Protein AF-A0A933R9T2-F1 (afdb_monomer_lite)

Sequence (189 aa):
MSVARSVARVIVVTAAVCGVLAVDVQRSHPLARAEVGTCANGTSTADLNQLFGGQVDEYGGLDGVRAAPLPDGRVLWLFQDAFFAPSGGRIASLGDAHFAHNAALVQDGTCFRAIHGPASAGDRCPNPGRASYVGGEQTVNCSRWFWPMGAAMGADGQLNVFYALVGNANRTGASTGAAPDGVWIARID

pLDDT: mean 81.11, std 19.33, range [34.88, 98.06]

Structure (mmCIF, N/CA/C/O backbone):
data_AF-A0A933R9T2-F1
#
_entry.id   AF-A0A933R9T2-F1
#
loop_
_atom_site.group_PDB
_atom_site.id
_atom_site.type_symbol
_atom_site.label_atom_id
_atom_site.label_alt_id
_atom_site.label_comp_id
_atom_site.label_asym_id
_atom_site.label_entity_id
_atom_site.label_seq_id
_atom_site.pdbx_PDB_ins_code
_atom_site.Cartn_x
_atom_site.Cartn_y
_atom_site.Cartn_z
_atom_site.occupancy
_atom_site.B_iso_or_equiv
_atom_site.auth_seq_id
_atom_site.auth_comp_id
_atom_site.auth_asym_id
_atom_site.auth_atom_id
_atom_site.pdbx_PDB_model_num
ATOM 1 N N . MET A 1 1 ? 49.754 -74.979 6.563 1.00 35.72 1 MET A N 1
ATOM 2 C CA . MET A 1 1 ? 50.182 -73.584 6.802 1.00 35.72 1 MET A CA 1
ATOM 3 C C . MET A 1 1 ? 49.031 -72.651 6.447 1.00 35.72 1 MET A C 1
ATOM 5 O O . MET A 1 1 ? 48.497 -72.780 5.360 1.00 35.72 1 MET A O 1
ATOM 9 N N . SER A 1 2 ? 48.714 -71.742 7.374 1.00 34.88 2 SER A N 1
ATOM 10 C CA . SER A 1 2 ? 48.003 -70.457 7.227 1.00 34.88 2 SER A CA 1
ATOM 11 C C . SER A 1 2 ? 46.497 -70.439 6.894 1.00 34.88 2 SER A C 1
ATOM 13 O O . SER A 1 2 ? 46.099 -70.717 5.773 1.00 34.88 2 SER A O 1
ATOM 15 N N . VAL A 1 3 ? 45.631 -70.320 7.911 1.00 35.81 3 VAL A N 1
ATOM 16 C CA . VAL A 1 3 ? 44.996 -69.107 8.508 1.00 35.81 3 VAL A CA 1
ATOM 17 C C . VAL A 1 3 ? 43.676 -68.720 7.819 1.00 35.81 3 VAL A C 1
ATOM 19 O O . VAL A 1 3 ? 43.648 -68.102 6.759 1.00 35.81 3 VAL A O 1
ATOM 22 N N . ALA A 1 4 ? 42.575 -69.030 8.513 1.00 35.56 4 ALA A N 1
ATOM 23 C CA . ALA A 1 4 ? 41.245 -68.478 8.292 1.00 35.56 4 ALA A CA 1
ATOM 24 C C . ALA A 1 4 ? 41.215 -66.991 8.687 1.00 35.56 4 ALA A C 1
ATOM 26 O O . ALA A 1 4 ? 41.626 -66.631 9.791 1.00 35.56 4 ALA A O 1
ATOM 27 N N . ARG A 1 5 ? 40.716 -66.120 7.803 1.00 42.06 5 ARG A N 1
ATOM 28 C CA . ARG A 1 5 ? 40.446 -64.711 8.122 1.00 42.06 5 ARG A CA 1
ATOM 29 C C . ARG A 1 5 ? 38.962 -64.532 8.424 1.00 42.06 5 ARG A C 1
ATOM 31 O O . ARG A 1 5 ? 38.121 -64.609 7.536 1.00 42.06 5 ARG A O 1
ATOM 38 N N . SER A 1 6 ? 38.681 -64.300 9.701 1.00 41.16 6 SER A N 1
ATOM 39 C CA . SER A 1 6 ? 37.386 -63.874 10.222 1.00 41.16 6 SER A CA 1
ATOM 40 C C . SER A 1 6 ? 37.135 -62.420 9.806 1.00 41.16 6 SER A C 1
ATOM 42 O O . SER A 1 6 ? 37.941 -61.546 10.123 1.00 41.16 6 SER A O 1
ATOM 44 N N . VAL A 1 7 ? 36.052 -62.151 9.073 1.00 44.41 7 VAL A N 1
ATOM 45 C CA . VAL A 1 7 ? 35.624 -60.783 8.744 1.00 44.41 7 VAL A CA 1
ATOM 46 C C . VAL A 1 7 ? 34.575 -60.372 9.772 1.00 44.41 7 VAL A C 1
ATOM 48 O O . VAL A 1 7 ? 33.429 -60.818 9.726 1.00 44.41 7 VAL A O 1
ATOM 51 N N . ALA A 1 8 ? 34.992 -59.549 10.733 1.00 39.88 8 ALA A N 1
ATOM 52 C CA . ALA A 1 8 ? 34.112 -58.954 11.726 1.00 39.88 8 ALA A CA 1
ATOM 53 C C . ALA A 1 8 ? 33.120 -57.999 11.040 1.00 39.88 8 ALA A C 1
ATOM 55 O O . ALA A 1 8 ? 33.517 -57.046 10.368 1.00 39.88 8 ALA A O 1
ATOM 56 N N . ARG A 1 9 ? 31.819 -58.259 11.204 1.00 45.44 9 ARG A N 1
ATOM 57 C CA . ARG A 1 9 ? 30.747 -57.346 10.795 1.00 45.44 9 ARG A CA 1
ATOM 58 C C . ARG A 1 9 ? 30.654 -56.216 11.819 1.00 45.44 9 ARG A C 1
ATOM 60 O O . ARG A 1 9 ? 30.280 -56.451 12.963 1.00 45.44 9 ARG A O 1
ATOM 67 N N . VAL A 1 10 ? 30.996 -55.001 11.402 1.00 39.28 10 VAL A N 1
ATOM 68 C CA . VAL A 1 10 ? 30.751 -53.778 12.175 1.00 39.28 10 VAL A CA 1
ATOM 69 C C . VAL A 1 10 ? 29.256 -53.467 12.093 1.00 39.28 10 VAL A C 1
ATOM 71 O O . VAL A 1 10 ? 28.734 -53.206 11.012 1.00 39.28 10 VAL A O 1
ATOM 74 N N . ILE A 1 11 ? 28.561 -53.531 13.227 1.00 44.78 11 ILE A N 1
ATOM 75 C CA . ILE A 1 11 ? 27.186 -53.045 13.362 1.00 44.78 11 ILE A CA 1
ATOM 76 C C . ILE A 1 11 ? 27.279 -51.552 13.682 1.00 44.78 11 ILE A C 1
ATOM 78 O O . ILE A 1 11 ? 27.726 -51.175 14.762 1.00 44.78 11 ILE A O 1
ATOM 82 N N . VAL A 1 12 ? 26.879 -50.702 12.738 1.00 45.34 12 VAL A N 1
ATOM 83 C CA . VAL A 1 12 ? 26.689 -49.269 12.987 1.00 45.34 12 VAL A CA 1
ATOM 84 C C . VAL A 1 12 ? 25.314 -49.099 13.628 1.00 45.34 12 VAL A C 1
ATOM 86 O O . VAL A 1 12 ? 24.292 -49.270 12.970 1.00 45.34 12 VAL A O 1
ATOM 89 N N . VAL A 1 13 ? 25.288 -48.805 14.927 1.00 42.97 13 VAL A N 1
ATOM 90 C CA . VAL A 1 13 ? 24.071 -48.389 15.633 1.00 42.97 13 VAL A CA 1
ATOM 91 C C . VAL A 1 13 ? 23.904 -46.890 15.407 1.00 42.97 13 VAL A C 1
ATOM 93 O O . VAL A 1 13 ? 24.624 -46.083 15.991 1.00 42.97 13 VAL A O 1
ATOM 96 N N . THR A 1 14 ? 22.975 -46.503 14.538 1.00 47.22 14 THR A N 1
ATOM 97 C CA . THR A 1 14 ? 22.586 -45.102 14.358 1.00 47.22 14 THR A CA 1
ATOM 98 C C . THR A 1 14 ? 21.692 -44.695 15.529 1.00 47.22 14 THR A C 1
ATOM 100 O O . THR A 1 14 ? 20.541 -45.116 15.618 1.00 47.22 14 THR A O 1
ATOM 103 N N . ALA A 1 15 ? 22.224 -43.900 16.458 1.00 47.31 15 ALA A N 1
ATOM 104 C CA . ALA A 1 15 ? 21.431 -43.293 17.520 1.00 47.31 15 ALA A CA 1
ATOM 105 C C . ALA A 1 15 ? 20.470 -42.256 16.914 1.00 47.31 15 ALA A C 1
ATOM 107 O O . ALA A 1 15 ? 20.903 -41.261 16.332 1.00 47.31 15 ALA A O 1
ATOM 108 N N . ALA A 1 16 ? 19.164 -42.492 17.041 1.00 49.59 16 ALA A N 1
ATOM 109 C CA . ALA A 1 16 ? 18.140 -41.513 16.707 1.00 49.59 16 ALA A CA 1
ATOM 110 C C . ALA A 1 16 ? 18.175 -40.382 17.746 1.00 49.59 16 ALA A C 1
ATOM 112 O O . ALA A 1 16 ? 17.722 -40.543 18.879 1.00 49.59 16 ALA A O 1
ATOM 113 N N . VAL A 1 17 ? 18.737 -39.235 17.369 1.00 49.50 17 VAL A N 1
ATOM 114 C CA . VAL A 1 17 ? 18.613 -37.999 18.143 1.00 49.50 17 VAL A CA 1
ATOM 115 C C . VAL A 1 17 ? 17.197 -37.469 17.917 1.00 49.50 17 VAL A C 1
ATOM 117 O O . VAL A 1 17 ? 16.915 -36.835 16.903 1.00 49.50 17 VAL A O 1
ATOM 120 N N . CYS A 1 18 ? 16.290 -37.749 18.856 1.00 42.59 18 CYS A N 1
ATOM 121 C CA . CYS A 1 18 ? 15.028 -37.021 18.987 1.00 42.59 18 CYS A CA 1
ATOM 122 C C . CYS A 1 18 ? 15.344 -35.578 19.403 1.00 42.59 18 CYS A C 1
ATOM 124 O O . CYS A 1 18 ? 15.355 -35.242 20.585 1.00 42.59 18 CYS A O 1
ATOM 126 N N . GLY A 1 19 ? 15.643 -34.729 18.422 1.00 43.41 19 GLY A N 1
ATOM 127 C CA . GLY A 1 19 ? 15.669 -33.288 18.612 1.00 43.41 19 GLY A CA 1
ATOM 128 C C . GLY A 1 19 ? 14.241 -32.794 18.803 1.00 43.41 19 GLY A C 1
ATOM 129 O O . GLY A 1 19 ? 13.511 -32.617 17.833 1.00 43.41 19 GLY A O 1
ATOM 130 N N . VAL A 1 20 ? 13.831 -32.585 20.053 1.00 51.53 20 VAL A N 1
ATOM 131 C CA . VAL A 1 20 ? 12.677 -31.735 20.350 1.00 51.53 20 VAL A CA 1
ATOM 132 C C . VAL A 1 20 ? 13.088 -30.327 19.932 1.00 51.53 20 VAL A C 1
ATOM 134 O O . VAL A 1 20 ? 13.864 -29.673 20.625 1.00 51.53 20 VAL A O 1
ATOM 137 N N . LEU A 1 21 ? 12.626 -29.879 18.764 1.00 49.50 21 LEU A N 1
ATOM 138 C CA . LEU A 1 21 ? 12.675 -28.466 18.412 1.00 49.50 21 LEU A CA 1
ATOM 139 C C . LEU A 1 21 ? 11.746 -27.753 19.395 1.00 49.50 21 LEU A C 1
ATOM 141 O O . LEU A 1 21 ? 10.525 -27.804 19.257 1.00 49.50 21 LEU A O 1
ATOM 145 N N . ALA A 1 22 ? 12.324 -27.148 20.430 1.00 49.19 22 ALA A N 1
ATOM 146 C CA . ALA A 1 22 ? 11.624 -26.162 21.228 1.00 49.19 22 ALA A CA 1
ATOM 147 C C . ALA A 1 22 ? 11.276 -25.006 20.283 1.00 49.19 22 ALA A C 1
ATOM 149 O O . ALA A 1 22 ? 12.142 -24.227 19.892 1.00 49.19 22 ALA A O 1
ATOM 150 N N . VAL A 1 23 ? 10.020 -24.958 19.841 1.00 49.62 23 VAL A N 1
ATOM 151 C CA . VAL A 1 23 ? 9.465 -23.773 19.195 1.00 49.62 23 VAL A CA 1
ATOM 152 C C . VAL A 1 23 ? 9.412 -22.717 20.287 1.00 49.62 23 VAL A C 1
ATOM 154 O O . VAL A 1 23 ? 8.646 -22.850 21.242 1.00 49.62 23 VAL A O 1
ATOM 157 N N . ASP A 1 24 ? 10.283 -21.719 20.187 1.00 46.47 24 ASP A N 1
ATOM 158 C CA . ASP A 1 24 ? 10.232 -20.547 21.046 1.00 46.47 24 ASP A CA 1
ATOM 159 C C . ASP A 1 24 ? 8.899 -19.845 20.758 1.00 46.47 24 ASP A C 1
ATOM 161 O O . ASP A 1 24 ? 8.708 -19.221 19.713 1.00 46.47 24 ASP A O 1
ATOM 165 N N . VAL A 1 25 ? 7.918 -20.031 21.642 1.00 50.28 25 VAL A N 1
ATOM 166 C CA . VAL A 1 25 ? 6.678 -19.258 21.613 1.00 50.28 25 VAL A CA 1
ATOM 167 C C . VAL A 1 25 ? 7.074 -17.849 22.030 1.00 50.28 25 VAL A C 1
ATOM 169 O O . VAL A 1 25 ? 7.152 -17.548 23.224 1.00 50.28 25 VAL A O 1
ATOM 172 N N . GLN A 1 26 ? 7.362 -16.986 21.053 1.00 49.59 26 GLN A N 1
ATOM 173 C CA . GLN A 1 26 ? 7.486 -15.556 21.300 1.00 49.59 26 GLN A CA 1
ATOM 174 C C . GLN A 1 26 ? 6.172 -15.092 21.932 1.00 49.59 26 GLN A C 1
ATOM 176 O O . GLN A 1 26 ? 5.125 -15.042 21.289 1.00 49.59 26 GLN A O 1
ATOM 181 N N . ARG A 1 27 ? 6.216 -14.807 23.237 1.00 52.47 27 ARG A N 1
ATOM 182 C CA . ARG A 1 27 ? 5.115 -14.149 23.936 1.00 52.47 27 ARG A CA 1
ATOM 183 C C . ARG A 1 27 ? 4.856 -12.829 23.223 1.00 52.47 27 ARG A C 1
ATOM 185 O O . ARG A 1 27 ? 5.760 -12.006 23.108 1.00 52.47 27 ARG A O 1
ATOM 192 N N . SER A 1 28 ? 3.624 -12.646 22.768 1.00 52.09 28 SER A N 1
ATOM 193 C CA . SER A 1 28 ? 3.143 -11.406 22.178 1.00 52.09 28 SER A CA 1
ATOM 194 C C . SER A 1 28 ? 3.410 -10.264 23.156 1.00 52.09 28 SER A C 1
ATOM 196 O O . SER A 1 28 ? 2.836 -10.218 24.247 1.00 52.09 28 SER A O 1
ATOM 198 N N . HIS A 1 29 ? 4.298 -9.345 22.788 1.00 44.75 29 HIS A N 1
ATOM 199 C CA . HIS A 1 29 ? 4.291 -8.039 23.420 1.00 44.75 29 HIS A CA 1
ATOM 200 C C . HIS A 1 29 ? 2.980 -7.360 23.004 1.00 44.75 29 HIS A C 1
ATOM 202 O O . HIS A 1 29 ? 2.671 -7.365 21.809 1.00 44.75 29 HIS A O 1
ATOM 208 N N . PRO A 1 30 ? 2.181 -6.802 23.936 1.00 50.19 30 PRO A N 1
ATOM 209 C CA . PRO A 1 30 ? 1.099 -5.918 23.530 1.00 50.19 30 PRO A CA 1
ATOM 210 C C . PRO A 1 30 ? 1.724 -4.839 22.648 1.00 50.19 30 PRO A C 1
ATOM 212 O O . PRO A 1 30 ? 2.744 -4.262 23.033 1.00 50.19 30 PRO A O 1
ATOM 215 N N . LEU A 1 31 ? 1.161 -4.616 21.458 1.00 53.94 31 LEU A N 1
ATOM 216 C CA . LEU A 1 31 ? 1.577 -3.512 20.602 1.00 53.94 31 LEU A CA 1
ATOM 217 C C . LEU A 1 31 ? 1.501 -2.250 21.463 1.00 53.94 31 LEU A C 1
ATOM 219 O O . LEU A 1 31 ? 0.412 -1.823 21.852 1.00 53.94 31 LEU A O 1
ATOM 223 N N . ALA A 1 32 ? 2.659 -1.708 21.844 1.00 50.62 32 ALA A N 1
ATOM 224 C CA . ALA A 1 32 ? 2.721 -0.438 22.541 1.00 50.62 32 ALA A CA 1
ATOM 225 C C . ALA A 1 32 ? 1.911 0.568 21.715 1.00 50.62 32 ALA A C 1
ATOM 227 O O . ALA A 1 32 ? 2.011 0.574 20.485 1.00 50.62 32 ALA A O 1
ATOM 228 N N . ARG A 1 33 ? 1.069 1.375 22.371 1.00 49.28 33 ARG A N 1
ATOM 229 C CA . ARG A 1 33 ? 0.279 2.406 21.692 1.00 49.28 33 ARG A CA 1
ATOM 230 C C . ARG A 1 33 ? 1.259 3.330 20.963 1.00 49.28 33 ARG A C 1
ATOM 232 O O . ARG A 1 33 ? 2.008 4.052 21.614 1.00 49.28 33 ARG A O 1
ATOM 239 N N . ALA A 1 34 ? 1.319 3.192 19.641 1.00 51.84 34 ALA A N 1
ATOM 240 C CA . ALA A 1 34 ? 2.302 3.846 18.787 1.00 51.84 34 ALA A CA 1
ATOM 241 C C . ALA A 1 34 ? 2.172 5.378 18.844 1.00 51.84 34 ALA A C 1
ATOM 243 O O . ALA A 1 34 ? 1.113 5.900 19.204 1.00 51.84 34 ALA A O 1
ATOM 244 N N . GLU A 1 35 ? 3.255 6.071 18.476 1.00 58.97 35 GLU A N 1
ATOM 245 C CA . GLU A 1 35 ? 3.292 7.514 18.209 1.00 58.97 35 GLU A CA 1
ATOM 246 C C . GLU A 1 35 ? 2.073 7.918 17.362 1.00 58.97 35 GLU A C 1
ATOM 248 O O . GLU A 1 35 ? 1.683 7.198 16.436 1.00 58.97 35 GLU A O 1
ATOM 253 N N . VAL A 1 36 ? 1.396 9.001 17.754 1.00 65.69 36 VAL A N 1
ATOM 254 C CA . VAL A 1 36 ? 0.111 9.376 17.156 1.00 65.69 36 VAL A CA 1
ATOM 255 C C . VAL A 1 36 ? 0.362 9.774 15.703 1.00 65.69 36 VAL A C 1
ATOM 257 O O . VAL A 1 36 ? 0.979 10.804 15.453 1.00 65.69 36 VAL A O 1
ATOM 260 N N . GLY A 1 37 ? -0.104 8.949 14.761 1.00 83.12 37 GLY A N 1
ATOM 261 C CA . GLY A 1 37 ? -0.104 9.276 13.335 1.00 83.12 37 GLY A CA 1
ATOM 262 C C . GLY A 1 37 ? -1.062 10.431 13.010 1.00 83.12 37 GLY A C 1
ATOM 263 O O . GLY A 1 37 ? -1.471 11.199 13.880 1.00 83.12 37 GLY A O 1
ATOM 264 N N . THR A 1 38 ? -1.481 10.574 11.755 1.00 93.25 38 THR A N 1
ATOM 265 C CA . THR A 1 38 ? -2.409 11.661 11.391 1.00 93.25 38 THR A CA 1
ATOM 266 C C . THR A 1 38 ? -3.841 11.308 11.787 1.00 93.25 38 THR A C 1
ATOM 268 O O . THR A 1 38 ? -4.350 10.258 11.402 1.00 93.25 38 THR A O 1
ATOM 271 N N . CYS A 1 39 ? -4.510 12.185 12.541 1.00 95.12 39 CYS A N 1
ATOM 272 C CA . CYS A 1 39 ? -5.886 11.966 12.985 1.00 95.12 39 CYS A CA 1
ATOM 273 C C . CYS A 1 39 ? -6.892 12.832 12.224 1.00 95.12 39 CYS A C 1
ATOM 275 O O . CYS A 1 39 ? -6.677 14.026 12.021 1.00 95.12 39 CYS A O 1
ATOM 277 N N . ALA A 1 40 ? -8.017 12.228 11.851 1.00 96.56 40 ALA A N 1
ATOM 278 C CA . ALA A 1 40 ? -9.191 12.924 11.347 1.00 96.56 40 ALA A CA 1
ATOM 279 C C . ALA A 1 40 ? -10.074 13.445 12.492 1.00 96.56 40 ALA A C 1
ATOM 281 O O . ALA A 1 40 ? -10.027 12.954 13.624 1.00 96.56 40 ALA A O 1
ATOM 282 N N . ASN A 1 41 ? -10.949 14.400 12.165 1.00 95.56 41 ASN A N 1
ATOM 283 C CA . ASN A 1 41 ? -11.989 14.895 13.075 1.00 95.56 41 ASN A CA 1
ATOM 284 C C . ASN A 1 41 ? -13.060 13.830 13.381 1.00 95.56 41 ASN A C 1
ATOM 286 O O . ASN A 1 41 ? -13.725 13.892 14.413 1.00 95.56 41 ASN A O 1
ATOM 290 N N . GLY A 1 42 ? -13.209 12.847 12.493 1.00 96.44 42 GLY A N 1
ATOM 291 C CA . GLY A 1 42 ? -14.183 11.769 12.577 1.00 96.44 42 GLY A CA 1
ATOM 292 C C . GLY A 1 42 ? -13.944 10.720 11.492 1.00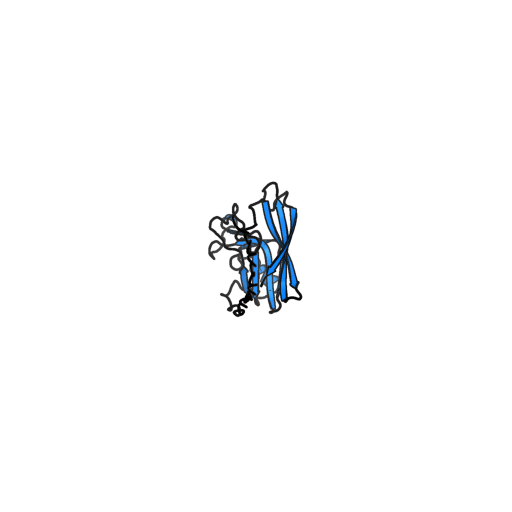 96.44 42 GLY A C 1
ATOM 293 O O . GLY A 1 42 ? -12.972 10.791 10.742 1.00 96.44 42 GLY A O 1
ATOM 294 N N . THR A 1 43 ? -14.831 9.728 11.411 1.00 95.56 43 THR A N 1
ATOM 295 C CA . THR A 1 43 ? -14.791 8.657 10.396 1.00 95.56 43 THR A CA 1
ATOM 296 C C . THR A 1 43 ? -15.896 8.796 9.349 1.00 95.56 43 THR A C 1
ATOM 298 O O . THR A 1 43 ? -16.149 7.868 8.579 1.00 95.56 43 THR A O 1
ATOM 301 N N . SER A 1 44 ? -16.575 9.948 9.307 1.00 97.00 44 SER A N 1
ATOM 302 C CA . SER A 1 44 ? -17.547 10.234 8.255 1.00 97.00 44 SER A CA 1
ATOM 303 C C . SER A 1 44 ? -16.844 10.354 6.899 1.00 97.00 44 SER A C 1
ATOM 305 O O . SER A 1 44 ? -15.662 10.684 6.824 1.00 97.00 44 SER A O 1
ATOM 307 N N . THR A 1 45 ? -17.571 10.148 5.799 1.00 96.44 45 THR A N 1
ATOM 308 C CA . THR A 1 45 ? -17.014 10.338 4.448 1.00 96.44 45 THR A CA 1
ATOM 309 C C . THR A 1 45 ? -16.431 11.740 4.252 1.00 96.44 45 THR A C 1
ATOM 311 O O . THR A 1 45 ? -15.418 11.883 3.577 1.00 96.44 45 THR A O 1
ATOM 314 N N . ALA A 1 46 ? -17.033 12.773 4.850 1.00 98.06 46 ALA A N 1
ATOM 315 C CA . ALA A 1 46 ? -16.526 14.140 4.760 1.00 98.06 46 ALA A CA 1
ATOM 316 C C . ALA A 1 46 ? -15.185 14.300 5.492 1.00 98.06 46 ALA A C 1
ATOM 318 O O . ALA A 1 46 ? -14.246 14.853 4.922 1.00 98.06 46 ALA A O 1
ATOM 319 N N . ASP A 1 47 ? -15.077 13.761 6.710 1.00 97.75 47 ASP A N 1
ATOM 320 C CA . ASP A 1 47 ? -13.840 13.814 7.496 1.00 97.75 47 ASP A CA 1
ATOM 321 C C . ASP A 1 47 ? -12.716 13.014 6.828 1.00 97.75 47 ASP A C 1
ATOM 323 O O . ASP A 1 47 ? -11.577 13.474 6.765 1.00 97.75 47 ASP A O 1
ATOM 327 N N . LEU A 1 48 ? -13.036 11.837 6.277 1.00 96.25 48 LEU A N 1
ATOM 328 C CA . LEU A 1 48 ? -12.069 11.012 5.553 1.00 96.25 48 LEU A CA 1
ATOM 329 C C . LEU A 1 48 ? -11.635 11.671 4.240 1.00 96.25 48 LEU A C 1
ATOM 331 O O . LEU A 1 48 ? -10.448 11.667 3.932 1.00 96.25 48 LEU A O 1
ATOM 335 N N . ASN A 1 49 ? -12.549 12.296 3.493 1.00 96.12 49 ASN A N 1
ATOM 336 C CA . ASN A 1 49 ? -12.184 13.070 2.304 1.00 96.12 49 ASN A CA 1
ATOM 337 C C . ASN A 1 49 ? -11.268 14.248 2.655 1.00 96.12 49 ASN A C 1
ATOM 339 O O . ASN A 1 49 ? -10.334 14.534 1.912 1.00 96.12 49 ASN A O 1
ATOM 343 N N . GLN A 1 50 ? -11.514 14.925 3.780 1.00 97.00 50 GLN A N 1
ATOM 344 C CA . GLN A 1 50 ? -10.639 15.997 4.248 1.00 97.00 50 GLN A CA 1
ATOM 345 C C . GLN A 1 50 ? -9.250 15.465 4.626 1.00 97.00 50 GLN A C 1
ATOM 347 O O . GLN A 1 50 ? -8.251 16.073 4.249 1.00 97.00 50 GLN A O 1
ATOM 352 N N . LEU A 1 51 ? -9.188 14.336 5.339 1.00 95.50 51 LEU A N 1
ATOM 353 C CA . LEU A 1 51 ? -7.937 13.680 5.720 1.00 95.50 51 LEU A CA 1
ATOM 354 C C . LEU A 1 51 ? -7.125 13.266 4.481 1.00 95.50 51 LEU A C 1
ATOM 356 O O . LEU A 1 51 ? -5.990 13.705 4.316 1.00 95.50 51 LEU A O 1
ATOM 360 N N . PHE A 1 52 ? -7.714 12.454 3.598 1.00 94.75 52 PHE A N 1
ATOM 361 C CA . PHE A 1 52 ? -7.047 11.905 2.411 1.00 94.75 52 PHE A CA 1
ATOM 362 C C . PHE A 1 52 ? -6.863 12.921 1.275 1.00 94.75 52 PHE A C 1
ATOM 364 O O . PHE A 1 52 ? -6.149 12.643 0.316 1.00 94.75 52 PHE A O 1
ATOM 371 N N . GLY A 1 53 ? -7.473 14.105 1.376 1.00 93.44 53 GLY A N 1
ATOM 372 C CA . GLY A 1 53 ? -7.147 15.246 0.520 1.00 93.44 53 GLY A CA 1
ATOM 373 C C . GLY A 1 53 ? -5.785 15.877 0.841 1.00 93.44 53 GLY A C 1
ATOM 374 O O . GLY A 1 53 ? -5.296 16.693 0.061 1.00 93.44 53 GLY A O 1
ATOM 375 N N . GLY A 1 54 ? -5.181 15.523 1.980 1.00 91.44 54 GLY A N 1
ATOM 376 C CA . GLY A 1 54 ? -3.834 15.921 2.378 1.00 91.44 54 GLY A CA 1
ATOM 377 C C . GLY A 1 54 ? -2.873 14.737 2.504 1.00 91.44 54 GLY A C 1
ATOM 378 O O . GLY A 1 54 ? -3.173 13.612 2.114 1.00 91.44 54 GLY A O 1
ATOM 379 N N . GLN A 1 55 ? -1.697 15.009 3.075 1.00 92.62 55 GLN A N 1
ATOM 380 C CA . GLN A 1 55 ? -0.751 13.963 3.456 1.00 92.62 55 GLN A CA 1
ATOM 381 C C . GLN A 1 55 ? -1.240 13.279 4.744 1.00 92.62 55 GLN A C 1
ATOM 383 O O . GLN A 1 55 ? -1.490 13.959 5.742 1.00 92.62 55 GLN A O 1
ATOM 388 N N . VAL A 1 56 ? -1.372 11.953 4.713 1.00 94.12 56 VAL A N 1
ATOM 389 C CA . VAL A 1 56 ? -1.767 11.116 5.850 1.00 94.12 56 VAL A CA 1
ATOM 390 C C . VAL A 1 56 ? -0.545 10.366 6.340 1.00 94.12 56 VAL A C 1
ATOM 392 O O . VAL A 1 56 ? -0.077 9.426 5.697 1.00 94.12 56 VAL A O 1
ATOM 395 N N . ASP A 1 57 ? -0.046 10.793 7.493 1.00 92.88 57 ASP A N 1
ATOM 396 C CA . ASP A 1 57 ? 1.226 10.345 8.045 1.00 92.88 57 ASP A CA 1
ATOM 397 C C . ASP A 1 57 ? 2.350 10.575 7.019 1.00 92.88 57 ASP A C 1
ATOM 399 O O . ASP A 1 57 ? 2.603 11.716 6.616 1.00 92.88 57 ASP A O 1
ATOM 403 N N . GLU A 1 58 ? 2.980 9.516 6.521 1.00 91.06 58 GLU A N 1
ATOM 404 C CA . GLU A 1 58 ? 4.004 9.625 5.483 1.00 91.06 58 GLU A CA 1
ATOM 405 C C . GLU A 1 58 ? 3.424 9.684 4.061 1.00 91.06 58 GLU A C 1
ATOM 407 O O . GLU A 1 58 ? 4.121 10.128 3.150 1.00 91.06 58 GLU A O 1
ATOM 412 N N . TYR A 1 59 ? 2.167 9.284 3.834 1.00 93.00 59 TYR A N 1
ATOM 413 C CA . TYR A 1 59 ? 1.604 9.143 2.487 1.00 93.00 59 TYR A CA 1
ATOM 414 C C . TYR A 1 59 ? 1.005 10.433 1.943 1.00 93.00 59 TYR A C 1
ATOM 416 O O . TYR A 1 59 ? 0.074 10.982 2.524 1.00 93.00 59 TYR A O 1
ATOM 424 N N . GLY A 1 60 ? 1.471 10.878 0.776 1.00 91.56 60 GLY A N 1
ATOM 425 C CA . GLY A 1 60 ? 0.893 12.015 0.044 1.00 91.56 60 GLY A CA 1
ATOM 426 C C . GLY A 1 60 ? 0.065 11.626 -1.182 1.00 91.56 60 GLY A C 1
ATOM 427 O O . GLY A 1 60 ? -0.514 12.500 -1.820 1.00 91.56 60 GLY A O 1
ATOM 428 N N . GLY A 1 61 ? 0.012 10.341 -1.535 1.00 91.50 61 GLY A N 1
ATOM 429 C CA . GLY A 1 61 ? -0.799 9.833 -2.640 1.00 91.50 61 GLY A CA 1
ATOM 430 C C . GLY A 1 61 ? -0.971 8.323 -2.543 1.00 91.50 61 GLY A C 1
ATOM 431 O O . GLY A 1 61 ? -0.025 7.619 -2.194 1.00 91.50 61 GLY A O 1
ATOM 432 N N . LEU A 1 62 ? -2.182 7.837 -2.809 1.00 93.88 62 LEU A N 1
ATOM 433 C CA . LEU A 1 62 ? -2.598 6.460 -2.550 1.00 93.88 62 LEU A CA 1
ATOM 434 C C . LEU A 1 62 ? -3.555 5.987 -3.649 1.00 93.88 62 LEU A C 1
ATOM 436 O O . LEU A 1 62 ? -4.477 6.718 -4.011 1.00 93.88 62 LEU A O 1
ATOM 440 N N . ASP A 1 63 ? -3.360 4.767 -4.142 1.00 93.81 63 ASP A N 1
ATOM 441 C CA . ASP A 1 63 ? -4.196 4.147 -5.173 1.00 93.81 63 ASP A CA 1
ATOM 442 C C . ASP A 1 63 ? -4.899 2.869 -4.675 1.00 93.81 63 ASP A C 1
ATOM 444 O O . ASP A 1 63 ? -4.460 2.211 -3.729 1.00 93.81 63 ASP A O 1
ATOM 448 N N . GLY A 1 64 ? -6.011 2.504 -5.319 1.00 93.69 64 GLY A N 1
ATOM 449 C CA . GLY A 1 64 ? -6.618 1.176 -5.192 1.00 93.69 64 GLY A CA 1
ATOM 450 C C . GLY A 1 64 ? -7.095 0.786 -3.788 1.00 93.69 64 GLY A C 1
ATOM 451 O O . GLY A 1 64 ? -6.892 -0.356 -3.376 1.00 93.69 64 GLY A O 1
ATOM 452 N N . VAL A 1 65 ? -7.741 1.702 -3.057 1.00 95.00 65 VAL A N 1
ATOM 453 C CA . VAL A 1 65 ? -8.072 1.512 -1.634 1.00 95.00 65 VAL A CA 1
ATOM 454 C C . VAL A 1 65 ? -8.892 0.244 -1.343 1.00 95.00 65 VAL A C 1
ATOM 456 O O . VAL A 1 65 ? -9.838 -0.113 -2.058 1.00 95.00 65 VAL A O 1
ATOM 459 N N . ARG A 1 66 ? -8.553 -0.428 -0.242 1.00 96.50 66 ARG A N 1
ATOM 460 C CA . ARG A 1 66 ? -9.334 -1.497 0.396 1.00 96.50 66 ARG A CA 1
ATOM 461 C C . ARG A 1 66 ? -9.273 -1.311 1.906 1.00 96.50 66 ARG A C 1
ATOM 463 O O . ARG A 1 66 ? -8.210 -1.011 2.429 1.00 96.50 66 ARG A O 1
ATOM 470 N N . ALA A 1 67 ? -10.376 -1.539 2.608 1.00 95.69 67 ALA A N 1
ATOM 471 C CA . ALA A 1 67 ? -10.416 -1.500 4.067 1.00 95.69 67 ALA A CA 1
ATOM 472 C C . ALA A 1 67 ? -10.821 -2.874 4.612 1.00 95.69 67 ALA A C 1
ATOM 474 O O . ALA A 1 67 ? -11.790 -3.469 4.137 1.00 95.69 67 ALA A O 1
ATOM 475 N N . ALA A 1 68 ? -10.079 -3.368 5.599 1.00 95.50 68 ALA A N 1
ATOM 476 C CA . ALA A 1 68 ? -10.304 -4.645 6.257 1.00 95.50 68 ALA A CA 1
ATOM 477 C C . ALA A 1 68 ? -10.429 -4.426 7.775 1.00 95.50 68 ALA A C 1
ATOM 479 O O . ALA A 1 68 ? -9.455 -4.007 8.408 1.00 95.50 68 ALA A O 1
ATOM 480 N N . PRO A 1 69 ? -11.605 -4.671 8.379 1.00 94.56 69 PRO A N 1
ATOM 481 C CA . PRO A 1 69 ? -11.756 -4.573 9.824 1.00 94.56 69 PRO A CA 1
ATOM 482 C C . PRO A 1 69 ? -10.938 -5.665 10.523 1.00 94.56 69 PRO A C 1
ATOM 484 O O . PRO A 1 69 ? -10.909 -6.813 10.074 1.00 94.56 69 PRO A O 1
ATOM 487 N N . LEU A 1 70 ? -10.299 -5.303 11.632 1.00 94.62 70 LEU A N 1
ATOM 488 C CA . LEU A 1 70 ? -9.540 -6.207 12.490 1.00 94.62 70 LEU A CA 1
ATOM 489 C C . LEU A 1 70 ? -10.361 -6.582 13.739 1.00 94.62 70 LEU A C 1
ATOM 491 O O . LEU A 1 70 ? -11.222 -5.805 14.165 1.00 94.62 70 LEU A O 1
ATOM 495 N N . PRO A 1 71 ? -10.113 -7.753 14.360 1.00 93.44 71 PRO A N 1
ATOM 496 C CA . PRO A 1 71 ? -10.897 -8.223 15.508 1.00 93.44 71 PRO A CA 1
ATOM 497 C C . PRO A 1 71 ? -10.864 -7.311 16.741 1.00 93.44 71 PRO A C 1
ATOM 499 O O . PRO A 1 71 ? -11.765 -7.372 17.573 1.00 93.44 71 PRO A O 1
ATOM 502 N N . ASP A 1 72 ? -9.835 -6.476 16.871 1.00 93.00 72 ASP A N 1
ATOM 503 C CA . ASP A 1 72 ? -9.657 -5.542 17.985 1.00 93.00 72 ASP A CA 1
ATOM 504 C C . ASP A 1 72 ? -10.297 -4.164 17.744 1.00 93.00 72 ASP A C 1
ATOM 506 O O . ASP A 1 72 ? -10.125 -3.250 18.547 1.00 93.00 72 ASP A O 1
ATOM 510 N N . GLY A 1 73 ? -11.052 -4.013 16.652 1.00 94.25 73 GLY A N 1
ATOM 511 C CA . GLY A 1 73 ? -11.745 -2.776 16.297 1.00 94.25 73 GLY A CA 1
ATOM 512 C C . GLY A 1 73 ? -10.912 -1.797 15.469 1.00 94.25 73 GLY A C 1
ATOM 513 O O . GLY A 1 73 ? -11.455 -0.786 15.021 1.00 94.25 73 GLY A O 1
ATOM 514 N N . ARG A 1 74 ? -9.631 -2.090 15.213 1.00 96.19 74 ARG A N 1
ATOM 515 C CA . ARG A 1 74 ? -8.829 -1.343 14.234 1.00 96.19 74 ARG A CA 1
ATOM 516 C C . ARG A 1 74 ? -9.263 -1.675 12.805 1.00 96.19 74 ARG A C 1
ATOM 518 O O . ARG A 1 74 ? -9.950 -2.664 12.553 1.00 96.19 74 ARG A O 1
ATOM 525 N N . VAL A 1 75 ? -8.832 -0.861 11.846 1.00 96.62 75 VAL A N 1
ATOM 526 C CA . VAL A 1 75 ? -9.022 -1.126 10.411 1.00 96.62 75 VAL A CA 1
ATOM 527 C C . VAL A 1 75 ? -7.670 -1.098 9.716 1.00 96.62 75 VAL A C 1
ATOM 529 O O . VAL A 1 75 ? -6.929 -0.123 9.835 1.00 96.62 75 VAL A O 1
ATOM 532 N N . LEU A 1 76 ? -7.352 -2.157 8.973 1.00 96.50 76 LEU A N 1
ATOM 533 C CA . LEU A 1 76 ? -6.232 -2.153 8.042 1.00 96.50 76 LEU A CA 1
ATOM 534 C C . LEU A 1 76 ? -6.718 -1.624 6.696 1.00 96.50 76 LEU A C 1
ATOM 536 O O . LEU A 1 76 ? -7.571 -2.226 6.045 1.00 96.50 76 LEU A O 1
ATOM 540 N N . TRP A 1 77 ? -6.155 -0.509 6.268 1.00 97.75 77 TRP A N 1
ATOM 541 C CA . TRP A 1 77 ? -6.330 0.017 4.928 1.00 97.75 77 TRP A CA 1
ATOM 542 C C . TRP A 1 77 ? -5.167 -0.456 4.074 1.00 97.75 77 TRP A C 1
ATOM 544 O O . TRP A 1 77 ? -4.016 -0.340 4.478 1.00 97.75 77 TRP A O 1
ATOM 554 N N . LEU A 1 78 ? -5.472 -0.994 2.906 1.00 97.75 78 LEU A N 1
ATOM 555 C CA . LEU A 1 78 ? -4.512 -1.489 1.938 1.00 97.75 78 LEU A CA 1
ATOM 556 C C . LEU A 1 78 ? -4.608 -0.636 0.684 1.00 97.75 78 LEU A C 1
ATOM 558 O O . LEU A 1 78 ? -5.703 -0.281 0.238 1.00 97.75 78 LEU A O 1
ATOM 562 N N . PHE A 1 79 ? -3.449 -0.360 0.113 1.00 97.19 79 PHE A N 1
ATOM 563 C CA . PHE A 1 79 ? -3.301 0.463 -1.070 1.00 97.19 79 PHE A CA 1
ATOM 564 C C . PHE A 1 79 ? -2.434 -0.264 -2.085 1.00 97.19 79 PHE A C 1
ATOM 566 O O . PHE A 1 79 ? -1.545 -1.047 -1.731 1.00 97.19 79 PHE A O 1
ATOM 573 N N . GLN A 1 80 ? -2.727 0.001 -3.349 1.00 95.06 80 GLN A N 1
ATOM 574 C CA . GLN A 1 80 ? -1.873 -0.328 -4.475 1.00 95.06 80 GLN A CA 1
ATOM 575 C C . GLN A 1 80 ? -0.696 0.656 -4.475 1.00 95.06 80 GLN A C 1
ATOM 577 O O . GLN A 1 80 ? 0.015 0.780 -3.478 1.00 95.06 80 GLN A O 1
ATOM 582 N N . ASP A 1 81 ? -0.485 1.380 -5.561 1.00 92.19 81 ASP A N 1
ATOM 583 C CA . ASP A 1 81 ? 0.624 2.315 -5.648 1.00 92.19 81 ASP A CA 1
ATOM 584 C C . ASP A 1 81 ? 0.494 3.443 -4.600 1.00 92.19 81 ASP A C 1
ATOM 586 O O . ASP A 1 81 ? -0.585 3.998 -4.370 1.00 92.19 81 ASP A O 1
ATOM 590 N N . ALA A 1 82 ? 1.602 3.769 -3.935 1.00 91.44 82 ALA A N 1
ATOM 591 C CA . ALA A 1 82 ? 1.645 4.754 -2.863 1.00 91.44 82 ALA A CA 1
ATOM 592 C C . ALA A 1 82 ? 2.889 5.639 -2.958 1.00 91.44 82 ALA A C 1
ATOM 594 O O . ALA A 1 82 ? 4.005 5.155 -3.161 1.00 91.44 82 ALA A O 1
ATOM 595 N N . PHE A 1 83 ? 2.686 6.938 -2.749 1.00 90.94 83 PHE A N 1
ATOM 596 C CA . PHE A 1 83 ? 3.731 7.953 -2.684 1.00 90.94 83 PHE A CA 1
ATOM 597 C C . PHE A 1 83 ? 3.897 8.429 -1.248 1.00 90.94 83 PHE A C 1
ATOM 599 O O . PHE A 1 83 ? 2.914 8.823 -0.614 1.00 90.94 83 PHE A O 1
ATOM 606 N N . PHE A 1 84 ? 5.127 8.428 -0.741 1.00 89.31 84 PHE A N 1
ATOM 607 C CA . PHE A 1 84 ? 5.400 8.770 0.654 1.00 89.31 84 PHE A CA 1
ATOM 608 C C . PHE A 1 84 ? 6.652 9.625 0.842 1.00 89.31 84 PHE A C 1
ATOM 610 O O . PHE A 1 84 ? 7.529 9.697 -0.021 1.00 89.31 84 PHE A O 1
ATOM 617 N N .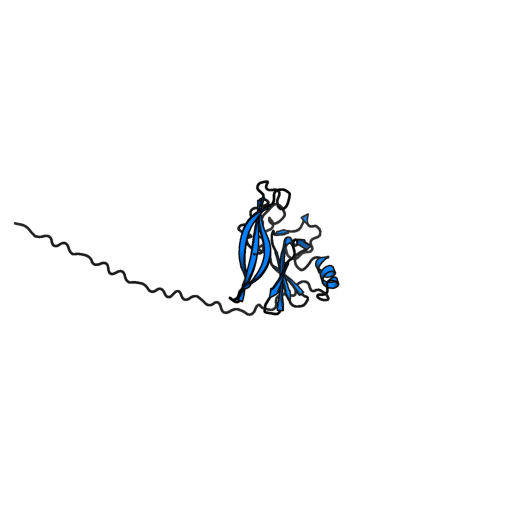 ALA A 1 85 ? 6.701 10.342 1.958 1.00 85.69 85 ALA A N 1
ATOM 618 C CA . ALA A 1 85 ? 7.732 11.324 2.229 1.00 85.69 85 ALA A CA 1
ATOM 619 C C . ALA A 1 85 ? 9.097 10.672 2.495 1.00 85.69 85 ALA A C 1
ATOM 621 O O . ALA A 1 85 ? 9.191 9.725 3.273 1.00 85.69 85 ALA A O 1
ATOM 622 N N . PRO A 1 86 ? 10.196 11.218 1.948 1.00 72.19 86 PRO A N 1
ATOM 623 C CA . PRO A 1 86 ? 11.528 10.918 2.450 1.00 72.19 86 PRO A CA 1
ATOM 624 C C . PRO A 1 86 ? 11.636 11.423 3.888 1.00 72.19 86 PRO A C 1
ATOM 626 O O . PRO A 1 86 ? 11.586 12.631 4.130 1.00 72.19 86 PRO A O 1
ATOM 629 N N . SER A 1 87 ? 11.804 10.517 4.851 1.00 68.50 87 SER A N 1
ATOM 630 C CA . SER A 1 87 ? 12.108 10.848 6.254 1.00 68.50 87 SER A CA 1
ATOM 631 C C . SER A 1 87 ? 11.081 11.759 6.955 1.00 68.50 87 SER A C 1
ATOM 633 O O . SER A 1 87 ? 11.457 12.769 7.547 1.00 68.50 87 SER A O 1
ATOM 635 N N . GLY A 1 88 ? 9.786 11.426 6.887 1.00 66.94 88 GLY A N 1
ATOM 636 C CA . GLY A 1 88 ? 8.737 12.090 7.687 1.00 66.94 88 GLY A CA 1
ATOM 637 C C . GLY A 1 88 ? 8.472 13.568 7.354 1.00 66.94 88 GLY A C 1
ATOM 638 O O . GLY A 1 88 ? 7.788 14.265 8.103 1.00 66.94 88 GLY A O 1
ATOM 639 N N . GLY A 1 89 ? 9.027 14.077 6.249 1.00 77.88 89 GLY A N 1
ATOM 640 C CA . GLY A 1 89 ? 8.805 15.444 5.777 1.00 77.88 89 GLY A CA 1
ATOM 641 C C . GLY A 1 89 ? 7.465 15.640 5.058 1.00 77.88 89 GLY A C 1
ATOM 642 O O . GLY A 1 89 ? 6.679 14.713 4.875 1.00 77.88 89 GLY A O 1
ATOM 643 N N . ARG A 1 90 ? 7.205 16.869 4.595 1.00 85.06 90 ARG A N 1
ATOM 644 C CA . ARG A 1 90 ? 6.104 17.131 3.655 1.00 85.06 90 ARG A CA 1
ATOM 645 C C . ARG A 1 90 ? 6.536 16.843 2.224 1.00 85.06 90 ARG A C 1
ATOM 647 O O . ARG A 1 90 ? 7.597 17.292 1.796 1.00 85.06 90 ARG A O 1
ATOM 654 N N . ILE A 1 91 ? 5.665 16.185 1.470 1.00 85.06 91 ILE A N 1
ATOM 655 C CA . ILE A 1 91 ? 5.816 16.016 0.026 1.00 85.06 91 ILE A CA 1
ATOM 656 C C . ILE A 1 91 ? 5.326 17.294 -0.664 1.00 85.06 91 ILE A C 1
ATOM 658 O O . ILE A 1 91 ? 4.139 17.609 -0.633 1.00 85.06 91 ILE A O 1
ATOM 662 N N . ALA A 1 92 ? 6.239 18.050 -1.279 1.00 83.56 92 ALA A N 1
ATOM 663 C CA . ALA A 1 92 ? 5.884 19.235 -2.067 1.00 83.56 92 ALA A CA 1
ATOM 664 C C . ALA A 1 92 ? 5.378 18.865 -3.473 1.00 83.56 92 ALA A C 1
ATOM 666 O O . ALA A 1 92 ? 4.533 19.560 -4.035 1.00 83.56 92 ALA A O 1
ATOM 667 N N . SER A 1 93 ? 5.883 17.761 -4.032 1.00 84.56 93 SER A N 1
ATOM 668 C CA . SER A 1 93 ? 5.448 17.184 -5.302 1.00 84.56 93 SER A CA 1
ATOM 669 C C . SER A 1 93 ? 5.659 15.666 -5.309 1.00 84.56 93 SER A C 1
ATOM 671 O O . SER A 1 93 ? 6.569 15.165 -4.648 1.00 84.56 93 SER A O 1
ATOM 673 N N . LEU A 1 94 ? 4.872 14.917 -6.091 1.00 82.44 94 LEU A N 1
ATOM 674 C CA . LEU A 1 94 ? 5.058 13.460 -6.215 1.00 82.44 94 LEU A CA 1
ATOM 675 C C . LEU A 1 94 ? 6.425 13.070 -6.809 1.00 82.44 94 LEU A C 1
ATOM 677 O O . LEU A 1 94 ? 6.872 11.948 -6.604 1.00 82.44 94 LEU A O 1
ATOM 681 N N . GLY A 1 95 ? 7.104 13.985 -7.512 1.00 79.69 95 GLY A N 1
ATOM 682 C CA . GLY A 1 95 ? 8.462 13.758 -8.018 1.00 79.69 95 GLY A CA 1
ATOM 683 C C . GLY A 1 95 ? 9.527 13.699 -6.917 1.00 79.69 95 GLY A C 1
ATOM 684 O O . GLY A 1 95 ? 10.577 13.091 -7.117 1.00 79.69 95 GLY A O 1
ATOM 685 N N . ASP A 1 96 ? 9.244 14.287 -5.751 1.00 78.94 96 ASP A N 1
ATOM 686 C CA . ASP A 1 96 ? 10.138 14.287 -4.587 1.00 78.94 96 ASP A CA 1
ATOM 687 C C . ASP A 1 96 ? 9.868 13.109 -3.635 1.00 78.94 96 ASP A C 1
ATOM 689 O O . ASP A 1 96 ? 10.656 12.853 -2.721 1.00 78.94 96 ASP A O 1
ATOM 693 N N . ALA A 1 97 ? 8.755 12.401 -3.842 1.00 86.56 97 ALA A N 1
ATOM 694 C CA . ALA A 1 97 ? 8.307 11.303 -3.002 1.00 86.56 97 ALA A CA 1
ATOM 695 C C . ALA A 1 97 ? 9.071 10.001 -3.278 1.00 86.56 97 ALA A C 1
ATOM 697 O O . ALA A 1 97 ? 9.559 9.743 -4.383 1.00 86.56 97 ALA A O 1
ATOM 698 N N . HIS A 1 98 ? 9.115 9.147 -2.262 1.00 86.62 98 HIS A N 1
ATOM 699 C CA . HIS A 1 98 ? 9.364 7.730 -2.457 1.00 86.62 98 HIS A CA 1
ATOM 700 C C . HIS A 1 98 ? 8.121 7.019 -2.974 1.00 86.62 98 HIS A C 1
ATOM 702 O O . HIS A 1 98 ? 7.008 7.545 -2.893 1.00 86.62 98 HIS A O 1
ATOM 708 N N . PHE A 1 99 ? 8.322 5.812 -3.496 1.00 88.12 99 PHE A N 1
ATOM 709 C CA . PHE A 1 99 ? 7.264 5.045 -4.128 1.00 88.12 99 PHE A CA 1
ATOM 710 C C . PHE A 1 99 ? 7.257 3.575 -3.702 1.00 88.12 99 PHE A C 1
ATOM 712 O O . PHE A 1 99 ? 8.293 2.911 -3.656 1.00 88.12 99 PHE A O 1
ATOM 719 N N . ALA A 1 100 ? 6.061 3.059 -3.436 1.00 89.69 100 ALA A N 1
ATOM 720 C CA . ALA A 1 100 ? 5.800 1.661 -3.131 1.00 89.69 100 ALA A CA 1
ATOM 721 C C . ALA A 1 100 ? 4.670 1.141 -4.024 1.00 89.69 100 ALA A C 1
ATOM 723 O O . ALA A 1 100 ? 3.702 1.853 -4.271 1.00 89.69 100 ALA A O 1
ATOM 724 N N . HIS A 1 101 ? 4.766 -0.113 -4.472 1.00 91.44 101 HIS A N 1
ATOM 725 C CA . HIS A 1 101 ? 3.703 -0.740 -5.268 1.00 91.44 101 HIS A CA 1
ATOM 726 C C . HIS A 1 101 ? 2.580 -1.328 -4.412 1.00 91.44 101 HIS A C 1
ATOM 728 O O . HIS A 1 101 ? 1.546 -1.717 -4.932 1.00 91.44 101 HIS A O 1
ATOM 734 N N . ASN A 1 102 ? 2.777 -1.434 -3.103 1.00 93.69 102 ASN A N 1
ATOM 735 C CA . ASN A 1 102 ? 1.695 -1.620 -2.151 1.00 93.69 102 ASN A CA 1
ATOM 736 C C . ASN A 1 102 ? 2.080 -1.015 -0.809 1.00 93.69 102 ASN A C 1
ATOM 738 O O . ASN A 1 102 ? 3.251 -1.006 -0.427 1.00 93.69 102 ASN A O 1
ATOM 742 N N . ALA A 1 103 ? 1.079 -0.530 -0.094 1.00 94.44 103 ALA A N 1
ATOM 743 C CA . ALA A 1 103 ? 1.232 0.118 1.196 1.00 94.44 103 ALA A CA 1
ATOM 744 C C . ALA A 1 103 ? 0.031 -0.193 2.088 1.00 94.44 103 ALA A C 1
ATOM 746 O O . ALA A 1 103 ? -1.003 -0.679 1.614 1.00 94.44 103 ALA A O 1
ATOM 747 N N . ALA A 1 104 ? 0.157 0.109 3.376 1.00 96.25 104 ALA A N 1
ATOM 748 C CA . ALA A 1 104 ? -0.949 0.002 4.307 1.00 96.25 104 ALA A CA 1
ATOM 749 C C . ALA A 1 104 ? -1.014 1.185 5.280 1.00 96.25 104 ALA A C 1
ATOM 751 O O . ALA A 1 104 ? -0.008 1.808 5.603 1.00 96.25 104 ALA A O 1
ATOM 752 N N . LEU A 1 105 ? -2.217 1.465 5.779 1.00 96.38 105 LEU A N 1
ATOM 753 C CA . LEU A 1 105 ? -2.445 2.287 6.965 1.00 96.38 105 LEU A CA 1
ATOM 754 C C . LEU A 1 105 ? -3.140 1.430 8.019 1.00 96.38 105 LEU A C 1
ATOM 756 O O . LEU A 1 105 ? -4.084 0.705 7.708 1.00 96.38 105 LEU A O 1
ATOM 760 N N . VAL A 1 106 ? -2.737 1.556 9.279 1.00 96.31 106 VAL A N 1
ATOM 761 C CA . VAL A 1 106 ? -3.574 1.108 10.399 1.00 96.31 106 VAL A CA 1
ATOM 762 C C . VAL A 1 106 ? -4.347 2.300 10.929 1.00 96.31 106 VAL A C 1
ATOM 764 O O . VAL A 1 106 ? -3.754 3.302 11.327 1.00 96.31 106 VAL A O 1
ATOM 767 N N . GLN A 1 107 ? -5.669 2.162 10.944 1.00 97.00 107 GLN A N 1
ATOM 768 C CA . GLN A 1 107 ? -6.583 3.072 11.611 1.00 97.00 107 GLN A CA 1
ATOM 769 C C . GLN A 1 107 ? -6.916 2.540 13.008 1.00 97.00 107 GLN A C 1
ATOM 771 O O . GLN A 1 107 ? -7.404 1.416 13.148 1.00 97.00 107 GLN A O 1
ATOM 776 N N . ASP A 1 108 ? -6.714 3.374 14.022 1.00 96.38 108 ASP A N 1
ATOM 777 C CA . ASP A 1 108 ? -7.177 3.170 15.396 1.00 96.38 108 ASP A CA 1
ATOM 778 C C . ASP A 1 108 ? -8.005 4.391 15.824 1.00 96.38 108 ASP A C 1
ATOM 780 O O . ASP A 1 108 ? -7.506 5.520 15.892 1.00 96.38 108 ASP A O 1
ATOM 784 N N . GLY A 1 109 ? -9.310 4.188 16.022 1.00 95.31 109 GLY A N 1
ATOM 785 C CA . GLY A 1 109 ? -10.267 5.281 16.180 1.00 95.31 109 GLY A CA 1
ATOM 786 C C . GLY A 1 109 ? -10.278 6.201 14.955 1.00 95.31 109 GLY A C 1
ATOM 787 O O . GLY A 1 109 ? -10.658 5.786 13.858 1.00 95.31 109 GLY A O 1
ATOM 788 N N . THR A 1 110 ? -9.872 7.459 15.137 1.00 96.62 110 THR A N 1
ATOM 789 C CA . THR A 1 110 ? -9.763 8.456 14.056 1.00 96.62 110 THR A CA 1
ATOM 790 C C . THR A 1 110 ? -8.326 8.688 13.585 1.00 96.62 110 THR A C 1
ATOM 792 O O . THR A 1 110 ? -8.110 9.554 12.742 1.00 96.62 110 THR A O 1
ATOM 795 N N . CYS A 1 111 ? -7.345 7.947 14.107 1.00 96.56 111 CYS A N 1
ATOM 796 C CA . CYS A 1 111 ? -5.925 8.146 13.819 1.00 96.56 111 CYS A CA 1
ATOM 797 C C . CYS A 1 111 ? -5.376 7.074 12.881 1.00 96.56 111 CYS A C 1
ATOM 799 O O . CYS A 1 111 ? -5.711 5.899 13.014 1.00 96.56 111 CYS A O 1
ATOM 801 N N . PHE A 1 112 ? -4.517 7.486 11.951 1.00 96.25 112 PHE A N 1
ATOM 802 C CA . PHE A 1 112 ? -3.987 6.674 10.861 1.00 96.25 112 PHE A CA 1
ATOM 803 C C . PHE A 1 112 ? -2.462 6.693 10.882 1.00 96.25 112 PHE A C 1
ATOM 805 O O . PHE A 1 112 ? -1.862 7.763 10.981 1.00 96.25 112 PHE A O 1
ATOM 812 N N . ARG A 1 113 ? -1.844 5.517 10.761 1.00 93.56 113 ARG A N 1
ATOM 813 C CA . ARG A 1 113 ? -0.384 5.357 10.753 1.00 93.56 113 ARG A CA 1
ATOM 814 C C . ARG A 1 113 ? 0.080 4.516 9.574 1.00 93.56 113 ARG A C 1
ATOM 816 O O . ARG A 1 113 ? -0.483 3.444 9.337 1.00 93.56 113 ARG A O 1
ATOM 823 N N . ALA A 1 114 ? 1.097 5.002 8.874 1.00 93.44 114 ALA A N 1
ATOM 824 C CA . ALA A 1 114 ? 1.706 4.390 7.706 1.00 93.44 114 ALA A CA 1
ATOM 825 C C . ALA A 1 114 ? 2.434 3.093 8.046 1.00 93.44 114 ALA A C 1
ATOM 827 O O . ALA A 1 114 ? 3.029 2.927 9.115 1.00 93.44 114 ALA A O 1
ATOM 828 N N . ILE A 1 115 ? 2.341 2.145 7.116 1.00 91.56 115 ILE A N 1
ATOM 829 C CA . ILE A 1 115 ? 3.045 0.873 7.139 1.00 91.56 115 ILE A CA 1
ATOM 830 C C . ILE A 1 115 ? 3.513 0.578 5.717 1.00 91.56 115 ILE A C 1
ATOM 832 O O . ILE A 1 115 ? 2.727 0.280 4.815 1.00 91.56 115 ILE A O 1
ATOM 836 N N . HIS A 1 116 ? 4.823 0.622 5.531 1.00 89.56 116 HIS A N 1
ATOM 837 C CA . HIS A 1 116 ? 5.490 0.274 4.287 1.00 89.56 116 HIS A CA 1
ATOM 838 C C . HIS A 1 116 ? 6.785 -0.489 4.581 1.00 89.56 116 HIS A C 1
ATOM 840 O O . HIS A 1 116 ? 7.241 -0.569 5.723 1.00 89.56 116 HIS A O 1
ATOM 846 N N . GLY A 1 117 ? 7.365 -1.080 3.539 1.00 85.75 117 GLY A N 1
ATOM 847 C CA . GLY A 1 117 ? 8.684 -1.695 3.610 1.00 85.75 117 GLY A CA 1
ATOM 848 C C . GLY A 1 117 ? 9.793 -0.650 3.797 1.00 85.75 117 GLY A C 1
ATOM 849 O O . GLY A 1 117 ? 9.553 0.553 3.666 1.00 85.75 117 GLY A O 1
ATOM 850 N N . PRO A 1 118 ? 11.030 -1.080 4.086 1.00 80.19 118 PRO A N 1
ATOM 851 C CA . PRO A 1 118 ? 12.149 -0.164 4.264 1.00 80.19 118 PRO A CA 1
ATOM 852 C C . PRO A 1 118 ? 12.403 0.644 2.988 1.00 80.19 118 PRO A C 1
ATOM 854 O O . PRO A 1 118 ? 12.544 0.070 1.907 1.00 80.19 118 PRO A O 1
ATOM 857 N N . ALA A 1 119 ? 12.501 1.965 3.145 1.00 75.19 119 ALA A N 1
ATOM 858 C CA . ALA A 1 119 ? 12.799 2.891 2.063 1.00 75.19 119 ALA A CA 1
ATOM 859 C C . ALA A 1 119 ? 14.286 3.279 2.052 1.00 75.19 119 ALA A C 1
ATOM 861 O O . ALA A 1 119 ? 14.881 3.548 3.095 1.00 75.19 119 ALA A O 1
ATOM 862 N N . SER A 1 120 ? 14.899 3.330 0.872 1.00 69.06 120 SER A N 1
ATOM 863 C CA . SER A 1 120 ? 16.246 3.876 0.649 1.00 69.06 120 SER A CA 1
ATOM 864 C C . SER A 1 120 ? 16.205 5.102 -0.266 1.00 69.06 120 SER A C 1
ATOM 866 O O . SER A 1 120 ? 15.251 5.308 -1.003 1.00 69.06 120 SER A O 1
ATOM 868 N N . ALA A 1 121 ? 17.259 5.926 -0.284 1.00 62.94 121 ALA A N 1
ATOM 869 C CA . ALA A 1 121 ? 17.322 7.126 -1.138 1.00 62.94 121 ALA A CA 1
ATOM 870 C C . ALA A 1 121 ? 17.144 6.839 -2.650 1.00 62.94 121 ALA A C 1
ATOM 872 O O . ALA A 1 121 ? 16.809 7.742 -3.416 1.00 62.94 121 ALA A O 1
ATOM 873 N N . GLY A 1 122 ? 17.367 5.589 -3.071 1.00 58.53 122 GLY A N 1
ATOM 874 C CA . GLY A 1 122 ? 17.119 5.109 -4.429 1.00 58.53 122 GLY A CA 1
ATOM 875 C C . GLY A 1 122 ? 15.658 4.767 -4.727 1.00 58.53 122 GLY A C 1
ATOM 876 O O . GLY A 1 122 ? 15.381 4.463 -5.880 1.00 58.53 122 GLY A O 1
ATOM 877 N N . ASP A 1 123 ? 14.763 4.837 -3.735 1.00 60.84 123 ASP A N 1
ATOM 878 C CA . ASP A 1 123 ? 13.365 4.384 -3.778 1.00 60.84 123 ASP A CA 1
ATOM 879 C C . ASP A 1 123 ? 12.414 5.464 -4.339 1.00 60.84 123 ASP A C 1
ATOM 881 O O . ASP A 1 123 ? 11.313 5.665 -3.830 1.00 60.84 123 ASP A O 1
ATOM 885 N N . ARG A 1 124 ? 12.871 6.238 -5.329 1.00 58.84 124 ARG A N 1
ATOM 886 C CA . ARG A 1 124 ? 12.059 7.182 -6.120 1.00 58.84 124 ARG A CA 1
ATOM 887 C C . ARG A 1 124 ? 11.784 6.517 -7.454 1.00 58.84 124 ARG A C 1
ATOM 889 O O . ARG A 1 124 ? 12.657 5.817 -7.948 1.00 58.84 124 ARG A O 1
ATOM 896 N N . CYS A 1 125 ? 10.661 6.760 -8.119 1.00 52.16 125 CYS A N 1
ATOM 897 C CA . CYS A 1 125 ? 10.552 6.288 -9.504 1.00 52.16 125 CYS A CA 1
ATOM 898 C C . CYS A 1 125 ? 11.703 6.939 -10.330 1.00 52.16 125 CYS A C 1
ATOM 900 O O . CYS A 1 125 ? 11.685 8.164 -10.452 1.00 52.16 125 CYS A O 1
ATOM 902 N N . PRO A 1 126 ? 12.740 6.208 -10.829 1.00 50.25 126 PRO A N 1
ATOM 903 C CA . PRO A 1 126 ? 12.789 4.778 -11.150 1.00 50.25 126 PRO A CA 1
ATOM 904 C C . PRO A 1 126 ? 13.843 3.930 -10.373 1.00 50.25 126 PRO A C 1
ATOM 906 O O . PRO A 1 126 ? 14.876 3.572 -10.936 1.00 50.25 126 PRO A O 1
ATOM 909 N N . ASN A 1 127 ? 13.580 3.532 -9.125 1.00 52.03 127 ASN A N 1
ATOM 910 C CA . ASN A 1 127 ? 13.933 2.251 -8.469 1.00 52.03 127 ASN A CA 1
ATOM 911 C C . ASN A 1 127 ? 13.486 2.270 -6.995 1.00 52.03 127 ASN A C 1
ATOM 913 O O . ASN A 1 127 ? 12.967 3.285 -6.566 1.00 52.03 127 ASN A O 1
ATOM 917 N N . PRO A 1 128 ? 13.675 1.186 -6.216 1.00 54.97 128 PRO A N 1
ATOM 918 C CA . PRO A 1 128 ? 13.081 -0.138 -6.324 1.00 54.97 128 PRO A CA 1
ATOM 919 C C . PRO A 1 128 ? 11.917 -0.334 -5.321 1.00 54.97 128 PRO A C 1
ATOM 921 O O . PRO A 1 128 ? 11.884 0.235 -4.236 1.00 54.97 128 PRO A O 1
ATOM 924 N N . GLY A 1 129 ? 10.992 -1.243 -5.631 1.00 57.19 129 GLY A N 1
ATOM 925 C CA . GLY A 1 129 ? 9.818 -1.538 -4.800 1.00 57.19 129 GLY A CA 1
ATOM 926 C C . GLY A 1 129 ? 10.075 -2.231 -3.456 1.00 57.19 129 GLY A C 1
ATOM 927 O O . GLY A 1 129 ? 9.149 -2.865 -2.955 1.00 57.19 129 GLY A O 1
ATOM 928 N N . ARG A 1 130 ? 11.269 -2.104 -2.855 1.00 75.62 130 ARG A N 1
ATOM 929 C CA . ARG A 1 130 ? 11.571 -2.585 -1.492 1.00 75.62 130 ARG A CA 1
ATOM 930 C C . ARG A 1 130 ? 10.696 -1.925 -0.437 1.00 75.62 130 ARG A C 1
ATOM 932 O O . ARG A 1 130 ? 10.334 -2.581 0.533 1.00 75.62 130 ARG A O 1
ATOM 939 N N . ALA A 1 131 ? 10.296 -0.684 -0.691 1.00 86.88 131 ALA A N 1
ATOM 940 C CA . ALA A 1 131 ? 9.348 0.035 0.136 1.00 86.88 131 ALA A CA 1
ATOM 941 C C . ALA A 1 131 ? 7.926 -0.555 0.111 1.00 86.88 131 ALA A C 1
ATOM 943 O O . ALA A 1 131 ? 7.077 -0.117 0.877 1.00 86.88 131 ALA A O 1
ATOM 944 N N . SER A 1 132 ? 7.628 -1.549 -0.732 1.00 90.88 132 SER A N 1
ATOM 945 C CA . SER A 1 132 ? 6.317 -2.207 -0.691 1.00 90.88 132 SER A CA 1
ATOM 946 C C . SER A 1 132 ? 6.111 -2.908 0.650 1.00 90.88 132 SER A C 1
ATOM 948 O O . SER A 1 132 ? 7.009 -3.611 1.113 1.00 90.88 132 SER A O 1
ATOM 950 N N . TYR A 1 133 ? 4.932 -2.742 1.254 1.00 92.62 133 TYR A N 1
ATOM 951 C CA . TYR A 1 133 ? 4.584 -3.381 2.527 1.00 92.62 133 TYR A CA 1
ATOM 952 C C . TYR A 1 133 ? 4.769 -4.908 2.475 1.00 92.62 133 TYR A C 1
ATOM 954 O O . TYR A 1 133 ? 5.361 -5.501 3.373 1.00 92.62 133 TYR A O 1
ATOM 962 N N . VAL A 1 134 ? 4.330 -5.536 1.383 1.00 92.69 134 VAL A N 1
ATOM 963 C CA . VAL A 1 134 ? 4.497 -6.965 1.108 1.00 92.69 134 VAL A CA 1
ATOM 964 C C . VAL A 1 134 ? 5.211 -7.167 -0.225 1.00 92.69 134 VAL A C 1
ATOM 966 O O . VAL A 1 134 ? 4.953 -6.477 -1.214 1.00 92.69 134 VAL A O 1
ATOM 969 N N . GLY A 1 135 ? 6.106 -8.158 -0.261 1.00 90.94 135 GLY A N 1
ATOM 970 C CA . GLY A 1 135 ? 6.757 -8.608 -1.493 1.00 90.94 135 GLY A CA 1
ATOM 971 C C . GLY A 1 135 ? 7.833 -7.660 -2.024 1.00 90.94 135 GLY A C 1
ATOM 972 O O . GLY A 1 135 ? 8.258 -7.818 -3.165 1.00 90.94 135 GLY A O 1
ATOM 973 N N . GLY A 1 136 ? 8.310 -6.698 -1.226 1.00 88.81 136 GLY A N 1
ATOM 974 C CA . GLY A 1 136 ? 9.247 -5.678 -1.701 1.00 88.81 136 GLY A CA 1
ATOM 975 C C . GLY A 1 136 ? 10.563 -6.224 -2.271 1.00 88.81 136 GLY A C 1
ATOM 976 O O . GLY A 1 136 ? 11.069 -5.703 -3.261 1.00 88.81 136 GLY A O 1
ATOM 977 N N . GLU A 1 137 ? 11.085 -7.326 -1.725 1.00 86.31 137 GLU A N 1
ATOM 978 C CA . GLU A 1 137 ? 12.276 -8.013 -2.259 1.00 86.31 137 GLU A CA 1
ATOM 979 C C . GLU A 1 137 ? 12.020 -8.746 -3.584 1.00 86.31 137 GLU A C 1
ATOM 981 O O . GLU A 1 137 ? 12.947 -9.035 -4.340 1.00 86.31 137 GLU A O 1
ATOM 986 N N . GLN A 1 138 ? 10.758 -9.064 -3.865 1.00 89.44 138 GLN A N 1
ATOM 987 C CA . GLN A 1 138 ? 10.323 -9.773 -5.064 1.00 89.44 138 GLN A CA 1
ATOM 988 C C . GLN A 1 138 ? 9.861 -8.793 -6.151 1.00 89.44 138 GLN A C 1
ATOM 990 O O . GLN A 1 138 ? 9.824 -9.146 -7.329 1.00 89.44 138 GLN A O 1
ATOM 995 N N . THR A 1 139 ? 9.544 -7.553 -5.802 1.00 88.69 139 THR A N 1
ATOM 996 C CA . THR A 1 139 ? 9.193 -6.524 -6.775 1.00 88.69 139 THR A CA 1
ATOM 997 C C . THR A 1 139 ? 10.378 -6.218 -7.697 1.00 88.69 139 THR A C 1
ATOM 999 O O . THR A 1 139 ? 11.473 -5.873 -7.254 1.00 88.69 139 THR A O 1
ATOM 1002 N N . VAL A 1 140 ? 10.155 -6.337 -9.007 1.00 86.12 140 VAL A N 1
ATOM 1003 C CA . VAL A 1 140 ? 11.105 -5.968 -10.061 1.00 86.12 140 VAL A CA 1
ATOM 1004 C C . VAL A 1 140 ? 10.582 -4.721 -10.752 1.00 86.12 140 VAL A C 1
ATOM 1006 O O . VAL A 1 140 ? 9.468 -4.696 -11.277 1.00 86.12 140 VAL A O 1
ATOM 1009 N N . ASN A 1 141 ? 11.413 -3.684 -10.765 1.00 77.31 141 ASN A N 1
ATOM 1010 C CA . ASN A 1 141 ? 11.020 -2.362 -11.226 1.00 77.31 141 ASN A CA 1
ATOM 1011 C C . ASN A 1 141 ? 10.343 -2.394 -12.608 1.00 77.31 141 ASN A C 1
ATOM 1013 O O . ASN A 1 141 ? 10.782 -3.108 -13.519 1.00 77.31 141 ASN A O 1
ATOM 1017 N N . CYS A 1 142 ? 9.250 -1.638 -12.712 1.00 79.75 142 CYS A N 1
ATOM 1018 C CA . CYS A 1 142 ? 8.398 -1.458 -13.884 1.00 79.75 142 CYS A CA 1
ATOM 1019 C C . CYS A 1 142 ? 7.870 -2.738 -14.556 1.00 79.75 142 CYS A C 1
ATOM 1021 O O . CYS A 1 142 ? 7.248 -2.636 -15.611 1.00 79.75 142 CYS A O 1
ATOM 1023 N N . SER A 1 143 ? 8.117 -3.925 -13.999 1.00 88.00 143 SER A N 1
ATOM 1024 C CA . SER A 1 143 ? 7.918 -5.194 -14.706 1.00 88.00 143 SER A CA 1
ATOM 1025 C C . SER A 1 143 ? 7.293 -6.293 -13.871 1.00 88.00 143 SER A C 1
ATOM 1027 O O . SER A 1 143 ? 6.700 -7.189 -14.462 1.00 88.00 143 SER A O 1
ATOM 1029 N N . ARG A 1 144 ? 7.406 -6.249 -12.539 1.00 91.81 144 ARG A N 1
ATOM 1030 C CA . ARG A 1 144 ? 6.756 -7.209 -11.647 1.00 91.81 144 ARG A CA 1
ATOM 1031 C C . ARG A 1 144 ? 6.510 -6.622 -10.261 1.00 91.81 144 ARG A C 1
ATOM 1033 O O . ARG A 1 144 ? 7.467 -6.203 -9.621 1.00 91.81 144 ARG A O 1
ATOM 1040 N N . TRP A 1 145 ? 5.283 -6.640 -9.760 1.00 93.62 145 TRP A N 1
ATOM 1041 C CA . TRP A 1 145 ? 4.942 -6.138 -8.421 1.00 93.62 145 TRP A CA 1
ATOM 1042 C C . TRP A 1 145 ? 3.676 -6.803 -7.872 1.00 93.62 145 TRP A C 1
ATOM 1044 O O . TRP A 1 145 ? 3.083 -7.653 -8.530 1.00 93.62 145 TRP A O 1
ATOM 1054 N N . PHE A 1 146 ? 3.270 -6.440 -6.654 1.00 95.44 146 PHE A N 1
ATOM 1055 C CA . PHE A 1 146 ? 2.103 -7.011 -5.983 1.00 95.44 146 PHE A CA 1
ATOM 1056 C C . PHE A 1 146 ? 1.096 -5.923 -5.643 1.00 95.44 146 PHE A C 1
ATOM 1058 O O . PHE A 1 146 ? 1.453 -4.962 -4.965 1.00 95.44 146 PHE A O 1
ATOM 1065 N N . TRP A 1 147 ? -0.159 -6.115 -6.042 1.00 96.88 147 TRP A N 1
ATOM 1066 C CA . TRP A 1 147 ? -1.272 -5.243 -5.675 1.00 96.88 147 TRP A CA 1
ATOM 1067 C C . TRP A 1 147 ? -2.258 -5.961 -4.759 1.00 96.88 147 TRP A C 1
ATOM 1069 O O . TRP A 1 147 ? -2.737 -7.036 -5.132 1.00 96.88 147 TRP A O 1
ATOM 1079 N N . PRO A 1 148 ? -2.584 -5.406 -3.576 1.00 97.44 148 PRO A N 1
ATOM 1080 C CA . PRO A 1 148 ? -3.588 -5.994 -2.707 1.00 97.44 148 PRO A CA 1
ATOM 1081 C C . PRO A 1 148 ? -4.964 -5.867 -3.360 1.00 97.44 148 PRO A C 1
ATOM 1083 O O . PRO A 1 148 ? -5.361 -4.810 -3.846 1.00 97.44 148 PRO A O 1
ATOM 1086 N N . MET A 1 149 ? -5.707 -6.965 -3.355 1.00 97.00 149 MET A N 1
ATOM 1087 C CA . MET A 1 149 ? -7.038 -7.064 -3.953 1.00 97.00 149 MET A CA 1
ATOM 1088 C C . MET A 1 149 ? -8.140 -7.150 -2.894 1.00 97.00 149 MET A C 1
ATOM 1090 O O . MET A 1 149 ? -9.290 -6.814 -3.182 1.00 97.00 149 MET A O 1
ATOM 1094 N N . GLY A 1 150 ? -7.791 -7.548 -1.669 1.00 95.56 150 GLY A N 1
ATOM 1095 C CA . GLY A 1 150 ? -8.682 -7.638 -0.516 1.00 95.56 150 GLY A CA 1
ATOM 1096 C C . GLY A 1 150 ? -8.039 -8.429 0.621 1.00 95.56 150 GLY A C 1
ATOM 1097 O O . GLY A 1 150 ? -6.957 -8.989 0.453 1.00 95.56 150 GLY A O 1
ATOM 1098 N N . ALA A 1 151 ? -8.707 -8.494 1.770 1.00 96.25 151 ALA A N 1
ATOM 1099 C CA . ALA A 1 151 ? -8.251 -9.278 2.911 1.00 96.25 151 ALA A CA 1
ATOM 1100 C C . ALA A 1 151 ? -9.424 -9.898 3.674 1.00 96.25 151 ALA A C 1
ATOM 1102 O O . ALA A 1 151 ? -10.545 -9.389 3.615 1.00 96.25 151 ALA A O 1
ATOM 1103 N N . ALA A 1 152 ? -9.159 -10.989 4.388 1.00 94.81 152 ALA A N 1
ATOM 1104 C CA . ALA A 1 152 ? -10.130 -11.657 5.244 1.00 94.81 152 ALA A CA 1
ATOM 1105 C C . ALA A 1 152 ? -9.448 -12.313 6.450 1.00 94.81 152 ALA A C 1
ATOM 1107 O O . ALA A 1 152 ? -8.336 -12.835 6.344 1.00 94.81 152 ALA A O 1
ATOM 1108 N N . MET A 1 153 ? -10.146 -12.327 7.586 1.00 94.50 153 MET A N 1
ATOM 1109 C CA . MET A 1 153 ? -9.726 -13.103 8.751 1.00 94.50 153 MET A CA 1
ATOM 1110 C C . MET A 1 153 ? -9.943 -14.593 8.491 1.00 94.50 153 MET A C 1
ATOM 1112 O O . MET A 1 153 ? -11.034 -15.014 8.103 1.00 94.50 153 MET A O 1
ATOM 1116 N N . GLY A 1 154 ? -8.902 -15.390 8.713 1.00 91.75 154 GLY A N 1
ATOM 1117 C CA . GLY A 1 154 ? -8.997 -16.841 8.731 1.00 91.75 154 GLY A CA 1
ATOM 1118 C C . GLY A 1 154 ? -9.597 -17.356 10.040 1.00 91.75 154 GLY A C 1
ATOM 1119 O O . GLY A 1 154 ? -9.585 -16.679 11.070 1.00 91.75 154 GLY A O 1
ATOM 1120 N N . ALA A 1 155 ? -10.102 -18.592 10.017 1.00 92.31 155 ALA A N 1
ATOM 1121 C CA . ALA A 1 155 ? -10.570 -19.284 11.224 1.00 92.31 155 ALA A CA 1
ATOM 1122 C C . ALA A 1 155 ? -9.435 -19.569 12.229 1.00 92.31 155 ALA A C 1
ATOM 1124 O O . ALA A 1 155 ? -9.691 -19.848 13.396 1.00 92.31 155 ALA A O 1
ATOM 1125 N N . ASP A 1 156 ? -8.187 -19.490 11.771 1.00 90.44 156 ASP A N 1
ATOM 1126 C CA . ASP A 1 156 ? -6.957 -19.570 12.557 1.00 90.44 156 ASP A CA 1
ATOM 1127 C C . ASP A 1 156 ? -6.592 -18.249 13.257 1.00 90.44 156 ASP A C 1
ATOM 1129 O O . ASP A 1 156 ? -5.584 -18.185 13.957 1.00 90.44 156 ASP A O 1
ATOM 1133 N N . GLY A 1 157 ? -7.401 -17.198 13.084 1.00 90.56 157 GLY A N 1
ATOM 1134 C CA . GLY A 1 157 ? -7.165 -15.880 13.669 1.00 90.56 157 GLY A CA 1
ATOM 1135 C C . GLY A 1 157 ? -6.127 -15.044 12.921 1.00 90.56 157 GLY A C 1
ATOM 1136 O O . GLY A 1 157 ? -5.798 -13.959 13.387 1.00 90.56 157 GLY A O 1
ATOM 1137 N N . GLN A 1 158 ? -5.636 -15.512 11.769 1.00 92.94 158 GLN A N 1
ATOM 1138 C CA . GLN A 1 158 ? -4.650 -14.799 10.959 1.00 92.94 158 GLN A CA 1
ATOM 1139 C C . GLN A 1 158 ? -5.331 -13.938 9.895 1.00 92.94 158 GLN A C 1
ATOM 1141 O O . GLN A 1 158 ? -6.308 -14.363 9.264 1.00 92.94 158 GLN A O 1
ATOM 1146 N N . LEU A 1 159 ? -4.806 -12.736 9.648 1.00 95.19 159 LEU A N 1
ATOM 1147 C CA . LEU A 1 159 ? -5.268 -11.928 8.526 1.00 95.19 159 LEU A CA 1
ATOM 1148 C C . LEU A 1 159 ? -4.628 -12.449 7.238 1.00 95.19 159 LEU A C 1
ATOM 1150 O O . LEU A 1 159 ? -3.408 -12.472 7.095 1.00 95.19 159 LEU A O 1
ATOM 1154 N N . ASN A 1 160 ? -5.459 -12.845 6.278 1.00 97.12 160 ASN A N 1
ATOM 1155 C CA . ASN A 1 160 ? -5.019 -13.254 4.951 1.00 97.12 160 ASN A CA 1
ATOM 1156 C C . ASN A 1 160 ? -5.290 -12.115 3.972 1.00 97.12 160 ASN A C 1
ATOM 1158 O O . ASN A 1 160 ? -6.444 -11.736 3.767 1.00 97.12 160 ASN A O 1
ATOM 1162 N N . VAL A 1 161 ? -4.240 -11.584 3.351 1.00 97.75 161 VAL A N 1
ATOM 1163 C CA . VAL A 1 161 ? -4.340 -10.547 2.321 1.00 97.75 161 VAL A CA 1
ATOM 1164 C C . VAL A 1 161 ? -4.071 -11.170 0.957 1.00 97.75 161 VAL A C 1
ATOM 1166 O O . VAL A 1 161 ? -3.038 -11.803 0.739 1.00 97.75 161 VAL A O 1
ATOM 1169 N N . PHE A 1 162 ? -5.012 -10.993 0.036 1.00 97.62 162 PHE A N 1
ATOM 1170 C CA . PHE A 1 162 ? -4.944 -11.500 -1.329 1.00 97.62 162 PHE A CA 1
ATOM 1171 C C . PHE A 1 162 ? -4.280 -10.465 -2.225 1.00 97.62 162 PHE A C 1
ATOM 1173 O O . PHE A 1 162 ? -4.716 -9.315 -2.272 1.00 97.62 162 PHE A O 1
ATOM 1180 N N . TYR A 1 163 ? -3.270 -10.885 -2.978 1.00 98.00 163 TYR A N 1
ATOM 1181 C CA . TYR A 1 163 ? -2.535 -10.041 -3.908 1.00 98.00 163 TYR A CA 1
ATOM 1182 C C . TYR A 1 163 ? -2.652 -10.569 -5.332 1.00 98.00 163 TYR A C 1
ATOM 1184 O O . TYR A 1 163 ? -2.561 -11.775 -5.570 1.00 98.00 163 TYR A O 1
ATOM 1192 N N . ALA A 1 164 ? -2.779 -9.655 -6.287 1.00 97.62 164 ALA A N 1
ATOM 1193 C CA . ALA A 1 164 ? -2.412 -9.923 -7.666 1.00 97.62 164 ALA A CA 1
ATOM 1194 C C . ALA A 1 164 ? -0.898 -9.722 -7.802 1.00 97.62 164 ALA A C 1
ATOM 1196 O O . ALA A 1 164 ? -0.389 -8.649 -7.477 1.00 97.62 164 ALA A O 1
ATOM 1197 N N . LEU A 1 165 ? -0.188 -10.737 -8.293 1.00 97.00 165 LEU A N 1
ATOM 1198 C CA . LEU A 1 165 ? 1.119 -10.524 -8.904 1.00 97.00 165 LEU A CA 1
ATOM 1199 C C . LEU A 1 165 ? 0.852 -9.900 -10.266 1.00 97.00 165 LEU A C 1
ATOM 1201 O O . LEU A 1 165 ? 0.167 -10.503 -11.086 1.00 97.00 165 LEU A O 1
ATOM 1205 N N . VAL A 1 166 ? 1.360 -8.702 -10.488 1.00 95.56 166 VAL A N 1
ATOM 1206 C CA . VAL A 1 166 ? 1.204 -7.967 -11.739 1.00 95.56 166 VAL A CA 1
ATOM 1207 C C . VAL A 1 166 ? 2.536 -7.979 -12.461 1.00 95.56 166 VAL A C 1
ATOM 1209 O O . VAL A 1 166 ? 3.573 -7.739 -11.840 1.00 95.56 166 VAL A O 1
ATOM 1212 N N . GLY A 1 167 ? 2.504 -8.263 -13.756 1.00 93.94 167 GLY A N 1
ATOM 1213 C CA . GLY A 1 167 ? 3.654 -8.194 -14.637 1.00 93.94 167 GLY A CA 1
ATOM 1214 C C . GLY A 1 167 ? 3.448 -7.204 -15.770 1.00 93.94 167 GLY A C 1
ATOM 1215 O O . GLY A 1 167 ? 2.327 -6.923 -16.189 1.00 93.94 167 GLY A O 1
ATOM 1216 N N . ASN A 1 168 ? 4.552 -6.676 -16.290 1.00 92.12 168 ASN A N 1
ATOM 1217 C CA . ASN A 1 168 ? 4.556 -5.900 -17.521 1.00 92.12 168 ASN A CA 1
ATOM 1218 C C . ASN A 1 168 ? 5.843 -6.173 -18.308 1.00 92.12 168 ASN A C 1
ATOM 1220 O O . ASN A 1 168 ? 6.911 -5.627 -18.015 1.00 92.12 168 ASN A O 1
ATOM 1224 N N . ALA A 1 169 ? 5.730 -7.008 -19.343 1.00 89.94 169 ALA A N 1
ATOM 1225 C CA . ALA A 1 169 ? 6.852 -7.385 -20.202 1.00 89.94 169 A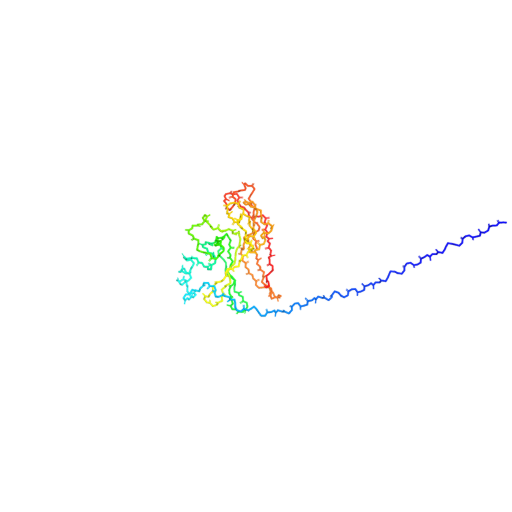LA A CA 1
ATOM 1226 C C . ALA A 1 169 ? 7.484 -6.185 -20.934 1.00 89.94 169 ALA A C 1
ATOM 1228 O O . ALA A 1 169 ? 8.682 -6.205 -21.217 1.00 89.94 169 ALA A O 1
ATOM 1229 N N . ASN A 1 170 ? 6.713 -5.117 -21.176 1.00 88.75 170 ASN A N 1
ATOM 1230 C CA . ASN A 1 170 ? 7.194 -3.889 -21.815 1.00 88.75 170 ASN A CA 1
ATOM 1231 C C . ASN A 1 170 ? 7.945 -2.970 -20.845 1.00 88.75 170 ASN A C 1
ATOM 1233 O O . ASN A 1 170 ? 8.498 -1.957 -21.267 1.00 88.75 170 ASN A O 1
ATOM 1237 N N . ARG A 1 171 ? 7.977 -3.312 -19.550 1.00 86.12 171 ARG A N 1
ATOM 1238 C CA . ARG A 1 171 ? 8.646 -2.539 -18.497 1.00 86.12 171 ARG A CA 1
ATOM 1239 C C . ARG A 1 171 ? 8.147 -1.095 -18.393 1.00 86.12 171 ARG A C 1
ATOM 1241 O O . ARG A 1 171 ? 8.922 -0.192 -18.091 1.00 86.12 171 ARG A O 1
ATOM 1248 N N . THR A 1 172 ? 6.859 -0.871 -18.642 1.00 85.19 172 THR A N 1
ATOM 1249 C CA . THR A 1 172 ? 6.222 0.456 -18.578 1.00 85.19 172 THR A CA 1
ATOM 1250 C C . THR A 1 172 ? 5.507 0.716 -17.245 1.00 85.19 172 THR A C 1
ATOM 1252 O O . THR A 1 172 ? 4.731 1.664 -17.135 1.00 85.19 172 THR A O 1
ATOM 1255 N N . GLY A 1 173 ? 5.762 -0.102 -16.215 1.00 84.44 173 GLY A N 1
ATOM 1256 C CA . GLY A 1 173 ? 5.089 -0.001 -14.917 1.00 84.44 173 GLY A CA 1
ATOM 1257 C C . GLY A 1 173 ? 3.603 -0.332 -15.022 1.00 84.44 173 GLY A C 1
ATOM 1258 O O . GLY A 1 173 ? 3.210 -1.127 -15.873 1.00 84.44 173 GLY A O 1
ATOM 1259 N N . ALA A 1 174 ? 2.772 0.310 -14.202 1.00 84.62 174 ALA A N 1
ATOM 1260 C CA . ALA A 1 174 ? 1.313 0.153 -14.216 1.00 84.62 174 ALA A CA 1
ATOM 1261 C C . ALA A 1 174 ? 0.618 0.682 -15.495 1.00 84.62 174 ALA A C 1
ATOM 1263 O O . ALA A 1 174 ? -0.606 0.671 -15.589 1.00 84.62 174 ALA A O 1
ATOM 1264 N N . SER A 1 175 ? 1.382 1.154 -16.488 1.00 85.31 175 SER A N 1
ATOM 1265 C CA . SER A 1 175 ? 0.866 1.619 -17.778 1.00 85.31 175 SER A CA 1
ATOM 1266 C C . SER A 1 175 ? 0.463 0.458 -18.708 1.00 85.31 175 SER A C 1
ATOM 1268 O O . SER A 1 175 ? 0.384 -0.708 -18.318 1.00 85.31 175 SER A O 1
ATOM 1270 N N . THR A 1 176 ? 0.205 0.783 -19.978 1.00 87.06 176 THR A N 1
ATOM 1271 C CA . THR A 1 176 ? -0.255 -0.156 -21.011 1.00 87.06 176 THR A CA 1
ATOM 1272 C C . THR A 1 176 ? 0.632 -1.401 -21.073 1.00 87.06 176 THR A C 1
ATOM 1274 O O . THR A 1 176 ? 1.853 -1.300 -21.222 1.00 87.06 176 THR A O 1
ATOM 1277 N N . GLY A 1 177 ? -0.004 -2.572 -21.009 1.00 88.19 177 GLY A N 1
ATOM 1278 C CA . GLY A 1 177 ? 0.657 -3.878 -21.016 1.00 88.19 177 GLY A CA 1
ATOM 1279 C C . GLY A 1 177 ? 0.791 -4.524 -19.637 1.00 88.19 177 GLY A C 1
ATOM 1280 O O . GLY A 1 177 ? 1.144 -5.699 -19.581 1.00 88.19 177 GLY A O 1
ATOM 1281 N N . ALA A 1 178 ? 0.485 -3.807 -18.550 1.00 91.56 178 ALA A N 1
ATOM 1282 C CA . ALA A 1 178 ? 0.387 -4.408 -17.226 1.00 91.56 178 ALA A CA 1
ATOM 1283 C C . ALA A 1 178 ? -0.794 -5.388 -17.159 1.00 91.56 178 ALA A C 1
ATOM 1285 O O . ALA A 1 178 ? -1.917 -5.046 -17.537 1.00 91.56 178 ALA A O 1
ATOM 1286 N N . ALA A 1 179 ? -0.544 -6.599 -16.669 1.00 95.00 179 ALA A N 1
ATOM 1287 C CA . ALA A 1 179 ? -1.560 -7.629 -16.504 1.00 95.00 179 ALA A CA 1
ATOM 1288 C C . ALA A 1 179 ? -1.289 -8.478 -15.250 1.00 95.00 179 ALA A C 1
ATOM 1290 O O . ALA A 1 179 ? -0.143 -8.576 -14.807 1.00 95.00 179 ALA A O 1
ATOM 1291 N N . PRO A 1 180 ? -2.321 -9.099 -14.654 1.00 95.12 180 PRO A N 1
ATOM 1292 C CA . PRO A 1 180 ? -2.118 -10.084 -13.601 1.00 95.12 180 PRO A CA 1
ATOM 1293 C C . PRO A 1 180 ? -1.395 -11.327 -14.142 1.00 95.12 180 PRO A C 1
ATOM 1295 O O . PRO A 1 180 ? -1.888 -11.988 -15.053 1.00 95.12 180 PRO A O 1
ATOM 1298 N N . ASP A 1 181 ? -0.276 -11.674 -13.517 1.00 95.56 181 ASP A N 1
ATOM 1299 C CA . ASP A 1 181 ? 0.539 -12.863 -13.793 1.00 95.56 181 ASP A CA 1
ATOM 1300 C C . ASP A 1 181 ? 0.287 -13.991 -12.778 1.00 95.56 181 ASP A C 1
ATOM 1302 O O . ASP A 1 181 ? 0.702 -15.133 -12.978 1.00 95.56 181 ASP A O 1
ATOM 1306 N N .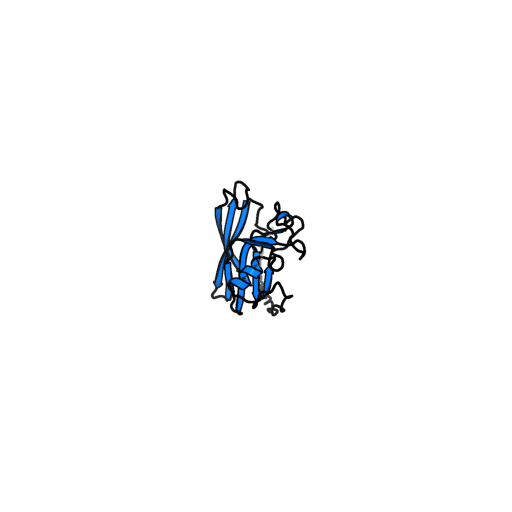 GLY A 1 182 ? -0.378 -13.694 -11.659 1.00 96.56 182 GLY A N 1
ATOM 1307 C CA . GLY A 1 182 ? -0.699 -14.694 -10.648 1.00 96.56 182 GLY A CA 1
ATOM 1308 C C . GLY A 1 182 ? -1.452 -14.138 -9.448 1.00 96.56 182 GLY A C 1
ATOM 1309 O O . GLY A 1 182 ? -1.675 -12.935 -9.326 1.00 96.56 182 GLY A O 1
ATOM 1310 N N . VAL A 1 183 ? -1.821 -15.037 -8.536 1.00 97.00 183 VAL A N 1
ATOM 1311 C CA . VAL A 1 183 ? -2.485 -14.709 -7.270 1.00 97.00 183 VAL A CA 1
ATOM 1312 C C . VAL A 1 183 ? -1.641 -15.227 -6.117 1.00 97.00 183 VAL A C 1
ATOM 1314 O O . VAL A 1 183 ? -1.143 -16.350 -6.158 1.00 97.00 183 VAL A O 1
ATOM 1317 N N . TRP A 1 184 ? -1.492 -14.396 -5.094 1.00 97.56 184 TRP A N 1
ATOM 1318 C CA . TRP A 1 184 ? -0.712 -14.677 -3.896 1.00 97.56 184 TRP A CA 1
ATOM 1319 C C . TRP A 1 184 ? -1.533 -14.375 -2.649 1.00 97.56 184 TRP A C 1
ATOM 1321 O O . TRP A 1 184 ? -2.464 -13.571 -2.682 1.00 97.56 184 TRP A O 1
ATOM 1331 N N . ILE A 1 185 ? -1.173 -15.018 -1.542 1.00 96.88 185 ILE A N 1
ATOM 1332 C CA . ILE A 1 185 ? -1.750 -14.747 -0.226 1.00 96.88 185 ILE A CA 1
ATOM 1333 C C . ILE A 1 185 ? -0.597 -14.458 0.728 1.00 96.88 185 ILE A C 1
ATOM 1335 O O . ILE A 1 185 ? 0.311 -15.279 0.856 1.00 96.88 185 ILE A O 1
ATOM 1339 N N . ALA A 1 186 ? -0.648 -13.310 1.397 1.00 95.31 186 ALA A N 1
ATOM 1340 C CA . ALA A 1 186 ? 0.207 -13.017 2.538 1.00 95.31 186 ALA A CA 1
ATOM 1341 C C . ALA A 1 186 ? -0.583 -13.239 3.829 1.00 95.31 186 ALA A C 1
ATOM 1343 O O . ALA A 1 186 ? -1.741 -12.828 3.926 1.00 95.31 186 ALA A O 1
ATOM 1344 N N . ARG A 1 187 ? 0.046 -13.885 4.810 1.00 93.94 187 ARG A N 1
ATOM 1345 C CA . ARG A 1 187 ? -0.467 -13.971 6.181 1.00 93.94 187 ARG A CA 1
ATOM 1346 C C . ARG A 1 187 ? 0.210 -12.888 7.005 1.00 93.94 187 ARG A C 1
ATOM 1348 O O . ARG A 1 187 ? 1.429 -12.765 6.915 1.00 93.94 187 ARG A O 1
ATOM 1355 N N . ILE A 1 188 ? -0.581 -12.110 7.732 1.00 86.88 188 ILE A N 1
ATOM 1356 C CA . ILE A 1 188 ? -0.126 -10.957 8.511 1.00 86.88 188 ILE A CA 1
ATOM 1357 C C . ILE A 1 188 ? -0.521 -11.172 9.972 1.00 86.88 188 ILE A C 1
ATOM 1359 O O . ILE A 1 188 ? -1.690 -11.472 10.239 1.00 86.88 188 ILE A O 1
ATOM 1363 N N . ASP A 1 189 ? 0.454 -11.010 10.865 1.00 73.69 189 ASP A N 1
ATOM 1364 C CA . ASP A 1 189 ? 0.366 -11.150 12.321 1.00 73.69 189 ASP A CA 1
ATOM 1365 C C . ASP A 1 189 ? 0.567 -9.826 13.085 1.00 73.69 189 ASP A C 1
ATOM 1367 O O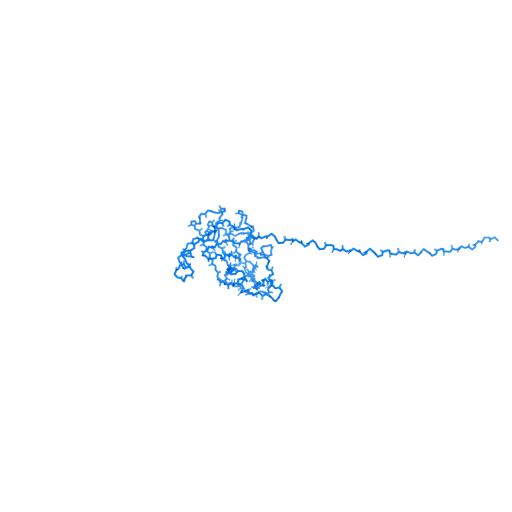 . ASP A 1 189 ? 1.161 -8.867 12.534 1.00 73.69 189 ASP A O 1
#

Secondary structure (DSSP, 8-state):
---------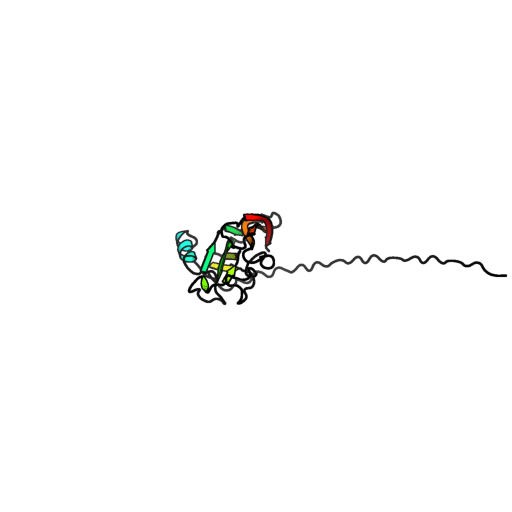----------------------------EE-S-SSHHHHHHHHTS-BTTEEEE-S-EEEE-TTS-EEEEESSEEE-GGG---SSTTTSEEESSEEEEEETTEEEEE-PPP-TT-STTS-GGGSTTTTTT-BTTTEEEEEEEEEE-TTSPEEEEEEEEE-TT--TTSTT-EEEEEEEEEE-

Foldseek 3Di:
DDDDDDDDDDDDDDDDPPPPPPPPPPDDDPPDPDDFWDFFPADDPVRVCVCLPAATFFWGDFADWDWDAAPVRKIKIKTAKTWGADPRDGDPDSQRTFIARMWIWIGDGRTIDTAFADDDPQRGPVDDNNRHNPCRVVGDQLFWDWGFPYWDQDPVRWIKTKIFTWGAPVSNHPDPRIDGPDIDIDTDD

Radius of gyration: 25.16 Å; chains: 1; bounding box: 68×93×46 Å